Protein AF-0000000074170589 (afdb_homodimer)

Foldseek 3Di:
DPPPVLPDFDQDDWDWDADDQRQKIWIWGDGPDPDIDIDIDGDPDNDHDDPVVVVVVSVVVVVVVLVVVCVVVVHDSVVNDDDPPPVVVVVVVVVVVVVVVVVVVVPDVPDPPPVPVPPPPPPPDDDD/DPPPVLPDFDFDDWDWDADDQRQKIWIWGDGPDPDIDIDIDGDPDNDHDDPVVVVVVSVVVVVVVLVVVCVVVVHDSVVNDDDPPPVVVVVVVVVVVVVVVVVVVPPPPPDPPPPPPPPPPPDDDDDD

Secondary structure (DSSP, 8-state):
----------EEEEEEEEETTTTEEEEEEEESSS-EEEEEEE--SSSPPPHHHHHHHHHHHHHHHHHHHHHHHT--GGGG-----HHHHHHHHHHHHHHHHHHHHHS---------------------/----------EEEEEEEEETTTTEEEEEEEESSS-EEEEEEE--SSSPPPHHHHHHHHHHHHHHHHHHHHHHHT--GGGG-----HHHHHHHHHHHHHHHHHHHHHS---------------------

Sequence (256 aa):
MLSVEVQAMEIVQIRISSVGGFKLYMVEFVTEGEERITVRIENDTDKELRRDEVIRRAAIKLGDAMGMACAECGIEPDSLLTRPSARRAGDRAELERQLDEGLEDTFPASDPVSVTSSAIPASADPKSMLSVEVQAMEIVQIRISSVGGFKLYMVEFVTEGEERITVRIENDTDKELRRDEVIRRAAIKLGDAMGMACAECGIEPDSLLTRPSARRAGDRAELERQLDEGLEDTFPASDPVSVTSSAIPASADPKS

Nearest PDB structures (foldseek):
  2o62-assembly1_A  TM=8.002E-01  e=1.052E+00  Nostoc punctiforme PCC 73102
  6jde-assembly2_A  TM=5.942E-01  e=1.534E+00  Escherichia coli K-12
  7r7j-assembly2_B  TM=5.974E-01  e=1.634E+00  Escherichia coli K-12
  5ft0-assembly1_B  TM=4.872E-01  e=3.478E+00  Phikzvirus phiKZ
  2o62-assembly1_A  TM=8.005E-01  e=1.076E+00  Nostoc punctiforme PCC 73102

Structure (mmCIF, N/CA/C/O backbone):
data_AF-0000000074170589-model_v1
#
loop_
_entity.id
_entity.type
_entity.pdbx_description
1 polymer 'Uncharacterized protein'
#
loop_
_atom_site.group_PDB
_atom_site.id
_atom_site.type_symbol
_atom_site.label_atom_id
_atom_site.label_alt_id
_atom_site.label_comp_id
_atom_site.label_asym_id
_atom_site.label_entity_id
_atom_site.label_seq_id
_atom_site.pdbx_PDB_ins_code
_atom_site.Cartn_x
_atom_site.Cartn_y
_atom_site.Cartn_z
_atom_site.occupancy
_atom_site.B_iso_or_equiv
_atom_site.auth_seq_id
_atom_site.auth_comp_id
_atom_site.auth_asym_id
_atom_site.auth_atom_id
_atom_site.pdbx_PDB_model_num
ATOM 1 N N . MET A 1 1 ? 14.031 9.828 22.188 1 25.03 1 MET A N 1
ATOM 2 C CA . MET A 1 1 ? 13.695 9.25 20.891 1 25.03 1 MET A CA 1
ATOM 3 C C . MET A 1 1 ? 12.398 8.453 20.984 1 25.03 1 MET A C 1
ATOM 5 O O . MET A 1 1 ? 12.297 7.504 21.75 1 25.03 1 MET A O 1
ATOM 9 N N . LEU A 1 2 ? 11.328 9.141 21.078 1 28.25 2 LEU A N 1
ATOM 10 C CA . LEU A 1 2 ? 10.031 8.5 21.266 1 28.25 2 LEU A CA 1
ATOM 11 C C . LEU A 1 2 ? 9.859 7.32 20.312 1 28.25 2 LEU A C 1
ATOM 13 O O . LEU A 1 2 ? 10 7.469 19.109 1 28.25 2 LEU A O 1
ATOM 17 N N . SER A 1 3 ? 10.234 6.262 20.844 1 31.77 3 SER A N 1
ATOM 18 C CA . SER A 1 3 ? 10.023 4.988 20.156 1 31.77 3 SER A CA 1
ATOM 19 C C . SER A 1 3 ? 8.625 4.898 19.578 1 31.77 3 SER A C 1
ATOM 21 O O . SER A 1 3 ? 7.637 4.82 20.312 1 31.77 3 SER A O 1
ATOM 23 N N . VAL A 1 4 ? 8.281 5.844 18.75 1 38.34 4 VAL A N 1
ATOM 24 C CA . VAL A 1 4 ? 6.98 5.602 18.125 1 38.34 4 VAL A CA 1
ATOM 25 C C . VAL A 1 4 ? 6.82 4.109 17.828 1 38.34 4 VAL A C 1
ATOM 27 O O . VAL A 1 4 ? 7.621 3.523 17.109 1 38.34 4 VAL A O 1
ATOM 30 N N . GLU A 1 5 ? 6.496 3.457 18.906 1 42 5 GLU A N 1
ATOM 31 C CA . GLU A 1 5 ? 6.086 2.07 18.703 1 42 5 GLU A CA 1
ATOM 32 C C . GLU A 1 5 ? 5.34 1.907 17.391 1 42 5 GLU A C 1
ATOM 34 O O . GLU A 1 5 ? 4.289 2.521 17.188 1 42 5 GLU A O 1
ATOM 39 N N . VAL A 1 6 ? 6.109 1.887 16.344 1 51.28 6 VAL A N 1
ATOM 40 C CA . VAL A 1 6 ? 5.492 1.564 15.062 1 51.28 6 VAL A CA 1
ATOM 41 C C . VAL A 1 6 ? 4.492 0.424 15.242 1 51.28 6 VAL A C 1
ATOM 43 O O . VAL A 1 6 ? 4.867 -0.677 15.656 1 51.28 6 VAL A O 1
ATOM 46 N N . GLN A 1 7 ? 3.348 0.701 15.805 1 51.28 7 GLN A N 1
ATOM 47 C CA . GLN A 1 7 ? 2.326 -0.338 15.891 1 51.28 7 GLN A CA 1
ATOM 48 C C . GLN A 1 7 ? 2.154 -1.045 14.547 1 51.28 7 GLN A C 1
ATOM 50 O O . GLN A 1 7 ? 1.614 -0.468 13.602 1 51.28 7 GLN A O 1
ATOM 55 N N . ALA A 1 8 ? 3.107 -1.92 14.266 1 60.31 8 ALA A N 1
ATOM 56 C CA . ALA A 1 8 ? 3.033 -2.809 13.109 1 60.31 8 ALA A CA 1
ATOM 57 C C . ALA A 1 8 ? 1.712 -3.572 13.094 1 60.31 8 ALA A C 1
ATOM 59 O O . ALA A 1 8 ? 1.229 -4.016 14.141 1 60.31 8 ALA A O 1
ATOM 60 N N . MET A 1 9 ? 0.757 -3.252 12.148 1 66.5 9 MET A N 1
ATOM 61 C CA . MET A 1 9 ? -0.462 -4.035 11.977 1 66.5 9 MET A CA 1
ATOM 62 C C . MET A 1 9 ? -0.152 -5.391 11.352 1 66.5 9 MET A C 1
ATOM 64 O O . MET A 1 9 ? 0.788 -5.516 10.562 1 66.5 9 MET A O 1
ATOM 68 N N . GLU A 1 10 ? -0.7 -6.406 12.086 1 80.56 10 GLU A N 1
ATOM 69 C CA . GLU A 1 10 ? -0.433 -7.762 11.625 1 80.56 10 GLU A CA 1
ATOM 70 C C . GLU A 1 10 ? -1.33 -8.125 10.445 1 80.56 10 GLU A C 1
ATOM 72 O O . GLU A 1 10 ? -2.547 -8.25 10.594 1 80.56 10 GLU A O 1
ATOM 77 N N . ILE A 1 11 ? -0.753 -8.102 9.273 1 88.44 11 ILE A N 1
ATOM 78 C CA . ILE A 1 11 ? -1.459 -8.594 8.102 1 88.44 11 ILE A CA 1
ATOM 79 C C . ILE A 1 11 ? -1.596 -10.117 8.18 1 88.44 11 ILE A C 1
ATOM 81 O O . ILE A 1 11 ? -0.604 -10.828 8.359 1 88.44 11 ILE A O 1
ATOM 85 N N . VAL A 1 12 ? -2.799 -10.633 8.109 1 90.38 12 VAL A N 1
ATOM 86 C CA . VAL A 1 12 ? -3.025 -12.047 8.367 1 90.38 12 VAL A CA 1
ATOM 87 C C . VAL A 1 12 ? -3.225 -12.797 7.047 1 90.38 12 VAL A C 1
ATOM 89 O O . VAL A 1 12 ? -3.061 -14.016 6.984 1 90.38 12 VAL A O 1
ATOM 92 N N . GLN A 1 13 ? -3.596 -12.07 5.988 1 90.88 13 GLN A N 1
ATOM 93 C CA . GLN A 1 13 ? -3.82 -12.766 4.727 1 90.88 13 GLN A CA 1
ATOM 94 C C . GLN A 1 13 ? -3.674 -11.812 3.541 1 90.88 13 GLN A C 1
ATOM 96 O O . GLN A 1 13 ? -3.912 -10.609 3.67 1 90.88 13 GLN A O 1
ATOM 101 N N . ILE A 1 14 ? -3.213 -12.391 2.379 1 94.62 14 ILE A N 1
ATOM 102 C CA . ILE A 1 14 ? -3.299 -11.734 1.081 1 94.62 14 ILE A CA 1
ATOM 103 C C . ILE A 1 14 ? -4.422 -12.359 0.256 1 94.62 14 ILE A C 1
ATOM 105 O O . ILE A 1 14 ? -4.434 -13.57 0.035 1 94.62 14 ILE A O 1
ATOM 109 N N . ARG A 1 15 ? -5.441 -11.562 -0.101 1 96 15 ARG A N 1
ATOM 110 C CA . ARG A 1 15 ? -6.535 -12.008 -0.956 1 96 15 ARG A CA 1
ATOM 111 C C . ARG A 1 15 ? -6.414 -11.422 -2.357 1 96 15 ARG A C 1
ATOM 113 O O . ARG A 1 15 ? -6.199 -10.219 -2.514 1 96 15 ARG A O 1
ATOM 120 N N . ILE A 1 16 ? -6.457 -12.297 -3.352 1 97.12 16 ILE A N 1
ATOM 121 C CA . ILE A 1 16 ? -6.379 -11.836 -4.734 1 97.12 16 ILE A CA 1
ATOM 122 C C . ILE A 1 16 ? -7.676 -12.172 -5.469 1 97.12 16 ILE A C 1
ATOM 124 O O . ILE A 1 16 ? -8.156 -13.305 -5.395 1 97.12 16 ILE A O 1
ATOM 128 N N . SER A 1 17 ? -8.242 -11.203 -6.098 1 96.06 17 SER A N 1
ATOM 129 C CA . SER A 1 17 ? -9.406 -11.398 -6.949 1 96.06 17 SER A CA 1
ATOM 130 C C . SER A 1 17 ? -9.242 -10.688 -8.289 1 96.06 17 SER A C 1
ATOM 132 O O . SER A 1 17 ? -8.352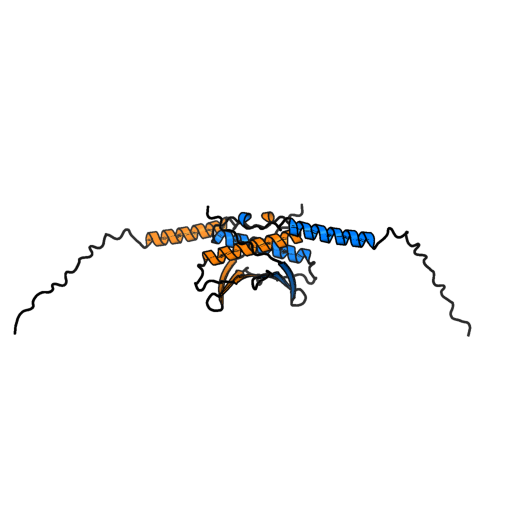 -9.852 -8.445 1 96.06 17 SER A O 1
ATOM 134 N N . SER A 1 18 ? -9.953 -11.102 -9.258 1 93.94 18 SER A N 1
ATOM 135 C CA . SER A 1 18 ? -9.938 -10.453 -10.57 1 93.94 18 SER A CA 1
ATOM 136 C C . SER A 1 18 ? -11.344 -10.117 -11.031 1 93.94 18 SER A C 1
ATOM 138 O O . SER A 1 18 ? -12.312 -10.766 -10.633 1 93.94 18 SER A O 1
ATOM 140 N N . VAL A 1 19 ? -11.391 -9.047 -11.75 1 89.56 19 VAL A N 1
ATOM 141 C CA . VAL A 1 19 ? -12.664 -8.617 -12.32 1 89.56 19 VAL A CA 1
ATOM 142 C C . VAL A 1 19 ? -12.508 -8.375 -13.82 1 89.56 19 VAL A C 1
ATOM 144 O O . VAL A 1 19 ? -11.414 -8.07 -14.289 1 89.56 19 VAL A O 1
ATOM 147 N N . GLY A 1 20 ? -13.656 -8.633 -14.68 1 91.12 20 GLY A N 1
ATOM 148 C CA . GLY A 1 20 ? -13.656 -8.336 -16.109 1 91.12 20 GLY A CA 1
ATOM 149 C C . GLY A 1 20 ? -12.758 -9.258 -16.906 1 91.12 20 GLY A C 1
ATOM 150 O O . GLY A 1 20 ? -12.062 -8.812 -17.828 1 91.12 20 GLY A O 1
ATOM 151 N N . GLY A 1 21 ? -12.742 -10.562 -16.609 1 90.81 21 GLY A N 1
ATOM 152 C CA . GLY A 1 21 ? -11.906 -11.484 -17.359 1 90.81 21 GLY A CA 1
ATOM 153 C C . GLY A 1 21 ? -10.422 -11.234 -17.172 1 90.81 21 GLY A C 1
ATOM 154 O O . GLY A 1 21 ? -9.672 -11.164 -18.141 1 90.81 21 GLY A O 1
ATOM 155 N N . PHE A 1 22 ? -9.953 -10.789 -16.016 1 93.19 22 PHE A N 1
ATOM 156 C CA . PHE A 1 22 ? -8.578 -10.625 -15.578 1 93.19 22 PHE A CA 1
ATOM 157 C C . PHE A 1 22 ? -8.047 -9.25 -15.953 1 93.19 22 PHE A C 1
ATOM 159 O O . PHE A 1 22 ? -6.836 -9.008 -15.906 1 93.19 22 PHE A O 1
ATOM 166 N N . LYS A 1 23 ? -8.852 -8.359 -16.391 1 92.88 23 LYS A N 1
ATOM 167 C CA . LYS A 1 23 ? -8.414 -7.02 -16.781 1 92.88 23 LYS A CA 1
ATOM 168 C C . LYS A 1 23 ? -7.949 -6.23 -15.555 1 92.88 23 LYS A C 1
ATOM 170 O O . LYS A 1 23 ? -7.09 -5.352 -15.664 1 92.88 23 LYS A O 1
ATOM 175 N N . LEU A 1 24 ? -8.562 -6.539 -14.453 1 93.5 24 LEU A N 1
ATOM 176 C CA . LEU A 1 24 ? -8.211 -5.855 -13.211 1 93.5 24 LEU A CA 1
ATOM 177 C C . LEU A 1 24 ? -8.062 -6.852 -12.07 1 93.5 24 LEU A C 1
ATOM 179 O O . LEU A 1 24 ? -8.906 -7.734 -11.891 1 93.5 24 LEU A O 1
ATOM 183 N N . TYR A 1 25 ? -6.926 -6.781 -11.438 1 94.56 25 TYR A N 1
ATOM 184 C CA . TYR A 1 25 ? -6.73 -7.566 -10.227 1 94.56 25 TYR A CA 1
ATOM 185 C C . TYR A 1 25 ? -6.836 -6.688 -8.984 1 94.56 25 TYR A C 1
ATOM 187 O O . TYR A 1 25 ? -6.352 -5.555 -8.977 1 94.56 25 TYR A O 1
ATOM 195 N N . MET A 1 26 ? -7.492 -7.207 -7.934 1 96.19 26 MET A N 1
ATOM 196 C CA . MET A 1 26 ? -7.508 -6.609 -6.602 1 96.19 26 MET A CA 1
ATOM 197 C C . MET A 1 26 ? -6.715 -7.461 -5.613 1 96.19 26 MET A C 1
ATOM 199 O O . MET A 1 26 ? -7.047 -8.625 -5.387 1 96.19 26 MET A O 1
ATOM 203 N N . VAL A 1 27 ? -5.656 -6.91 -5.125 1 97.12 27 VAL A N 1
ATOM 204 C CA . VAL A 1 27 ? -4.855 -7.555 -4.09 1 97.12 27 VAL A CA 1
ATOM 205 C C . VAL A 1 27 ? -5.137 -6.906 -2.738 1 97.12 27 VAL A C 1
ATOM 207 O O . VAL A 1 27 ? -4.863 -5.719 -2.545 1 97.12 27 VAL A O 1
ATOM 210 N N . GLU A 1 28 ? -5.684 -7.625 -1.803 1 96.69 28 GLU A N 1
ATOM 211 C CA . GLU A 1 28 ? -6.055 -7.09 -0.496 1 96.69 28 GLU A CA 1
ATOM 212 C C . GLU A 1 28 ? -5.172 -7.668 0.608 1 96.69 28 GLU A C 1
ATOM 214 O O . GLU A 1 28 ? -4.996 -8.883 0.693 1 96.69 28 GLU A O 1
ATOM 219 N N . PHE A 1 29 ? -4.59 -6.785 1.331 1 95.44 29 PHE A N 1
ATOM 220 C CA . PHE A 1 29 ? -3.893 -7.148 2.559 1 95.44 29 PHE A CA 1
ATOM 221 C C . PHE A 1 29 ? -4.777 -6.91 3.775 1 95.44 29 PHE A C 1
ATOM 223 O O . PHE A 1 29 ? -5.062 -5.766 4.133 1 95.44 29 PHE A O 1
ATOM 230 N N . VAL A 1 30 ? -5.137 -8 4.352 1 94.06 30 VAL A N 1
ATOM 231 C CA . VAL A 1 30 ? -6.195 -7.941 5.355 1 94.06 30 VAL A CA 1
ATOM 232 C C . VAL A 1 30 ? -5.598 -8.141 6.746 1 94.06 30 VAL A C 1
ATOM 234 O O . VAL A 1 30 ? -4.738 -9 6.945 1 94.06 30 VAL A O 1
ATOM 237 N N . THR A 1 31 ? -5.949 -7.219 7.605 1 89.31 31 THR A N 1
ATOM 238 C CA . THR A 1 31 ? -5.621 -7.387 9.016 1 89.31 31 THR A CA 1
ATOM 239 C C . THR A 1 31 ? -6.766 -8.07 9.758 1 89.31 31 THR A C 1
ATOM 241 O O . THR A 1 31 ? -7.793 -8.391 9.164 1 89.31 31 THR A O 1
ATOM 244 N N . GLU A 1 32 ? -6.453 -8.523 11.078 1 82.69 32 GLU A N 1
ATOM 245 C CA . GLU A 1 32 ? -7.5 -9.133 11.891 1 82.69 32 GLU A CA 1
ATOM 246 C C . GLU A 1 32 ? -8.688 -8.188 12.062 1 82.69 32 GLU A C 1
ATOM 248 O O . GLU A 1 32 ? -9.812 -8.633 12.266 1 82.69 32 GLU A O 1
ATOM 253 N N . GLY A 1 33 ? -8.562 -6.922 11.828 1 75.69 33 GLY A N 1
ATOM 254 C CA . GLY A 1 33 ? -9.602 -5.918 11.984 1 75.69 33 GLY A CA 1
ATOM 255 C C . GLY A 1 33 ? -10.188 -5.445 10.664 1 75.69 33 GLY A C 1
ATOM 256 O O . GLY A 1 33 ? -10.258 -6.215 9.703 1 75.69 33 GLY A O 1
ATOM 257 N N . GLU A 1 34 ? -10.867 -4.332 10.664 1 76.81 34 GLU A N 1
ATOM 258 C CA . GLU A 1 34 ? -11.531 -3.74 9.508 1 76.81 34 GLU A CA 1
ATOM 259 C C . GLU A 1 34 ? -10.531 -3.027 8.602 1 76.81 34 GLU A C 1
ATOM 261 O O . GLU A 1 34 ? -10.883 -2.613 7.492 1 76.81 34 GLU A O 1
ATOM 266 N N . GLU A 1 35 ? -9.312 -3.125 9.062 1 86.19 35 GLU A N 1
ATOM 267 C CA . GLU A 1 35 ? -8.305 -2.428 8.266 1 86.19 35 GLU A CA 1
ATOM 268 C C . GLU A 1 35 ? -7.816 -3.297 7.109 1 86.19 35 GLU A C 1
ATOM 270 O O . GLU A 1 35 ? -7.758 -4.523 7.23 1 86.19 35 GLU A O 1
ATOM 275 N N . ARG A 1 36 ? -7.637 -2.68 6 1 92.62 36 ARG A N 1
ATOM 276 C CA . ARG A 1 36 ? -7.121 -3.404 4.84 1 92.62 36 ARG A CA 1
ATOM 277 C C . ARG A 1 36 ? -6.461 -2.455 3.85 1 92.62 36 ARG A C 1
ATOM 279 O O . ARG A 1 36 ? -6.719 -1.249 3.869 1 92.62 36 ARG A O 1
ATOM 286 N N . ILE A 1 37 ? -5.605 -2.961 3.119 1 96.69 37 ILE A N 1
ATOM 287 C CA . ILE A 1 37 ? -4.988 -2.283 1.985 1 96.69 37 ILE A CA 1
ATOM 288 C C . ILE A 1 37 ? -5.422 -2.955 0.684 1 96.69 37 ILE A C 1
ATOM 290 O O . ILE A 1 37 ? -5.352 -4.18 0.557 1 96.69 37 ILE A O 1
ATOM 294 N N . THR A 1 38 ? -5.961 -2.205 -0.236 1 96 38 THR A N 1
ATOM 295 C CA . THR A 1 38 ? -6.363 -2.723 -1.54 1 96 38 THR A CA 1
ATOM 296 C C . THR A 1 38 ? -5.5 -2.123 -2.646 1 96 38 THR A C 1
ATOM 298 O O . THR A 1 38 ? -5.398 -0.9 -2.771 1 96 38 THR A O 1
ATOM 301 N N . VAL A 1 39 ? -4.82 -2.973 -3.408 1 96.56 39 VAL A N 1
ATOM 302 C CA . VAL A 1 39 ? -4.016 -2.576 -4.559 1 96.56 39 VAL A CA 1
ATOM 303 C C . VAL A 1 39 ? -4.711 -3.014 -5.848 1 96.56 39 VAL A C 1
ATOM 305 O O . VAL A 1 39 ? -4.953 -4.203 -6.055 1 96.56 39 VAL A O 1
ATOM 308 N N . ARG A 1 40 ? -5.09 -2.068 -6.633 1 94.88 40 ARG A N 1
ATOM 309 C CA . ARG A 1 40 ? -5.66 -2.373 -7.941 1 94.88 40 ARG A CA 1
ATOM 310 C C . ARG A 1 40 ? -4.582 -2.396 -9.016 1 94.88 40 ARG A C 1
ATOM 312 O O . ARG A 1 40 ? -3.809 -1.446 -9.148 1 94.88 40 ARG A O 1
ATOM 319 N N . ILE A 1 41 ? -4.594 -3.467 -9.742 1 92.31 41 ILE A N 1
ATOM 320 C CA . ILE A 1 41 ? -3.588 -3.682 -10.773 1 92.31 41 ILE A CA 1
ATOM 321 C C . ILE A 1 41 ? -4.27 -3.926 -12.117 1 92.31 41 ILE A C 1
ATOM 323 O O . ILE A 1 41 ? -5.066 -4.859 -12.258 1 92.31 41 ILE A O 1
ATOM 327 N N . GLU A 1 42 ? -3.953 -3.098 -13.047 1 92.62 42 GLU A N 1
ATOM 328 C CA . GLU A 1 42 ? -4.461 -3.318 -14.398 1 92.62 42 GLU A CA 1
ATOM 329 C C . GLU A 1 42 ? -3.658 -4.395 -15.125 1 92.62 42 GLU A C 1
ATOM 331 O O . GLU A 1 42 ? -2.438 -4.48 -14.961 1 92.62 42 GLU A O 1
ATOM 336 N N . ASN A 1 43 ? -4.332 -5.258 -15.773 1 92.25 43 ASN A N 1
ATOM 337 C CA . ASN A 1 43 ? -3.742 -6.293 -16.609 1 92.25 43 ASN A CA 1
ATOM 338 C C . ASN A 1 43 ? -4.07 -6.07 -18.078 1 92.25 43 ASN A C 1
ATOM 340 O O . ASN A 1 43 ? -5.207 -6.289 -18.516 1 92.25 43 ASN A O 1
ATOM 344 N N . ASP A 1 44 ? -3.115 -5.68 -18.797 1 87.88 44 ASP A N 1
ATOM 345 C CA . ASP A 1 44 ? -3.316 -5.363 -20.219 1 87.88 44 ASP A CA 1
ATOM 346 C C . ASP A 1 44 ? -3.094 -6.594 -21.094 1 87.88 44 ASP A C 1
ATOM 348 O O . ASP A 1 44 ? -3.26 -6.527 -22.312 1 87.88 44 ASP A O 1
ATOM 352 N N . THR A 1 45 ? -2.828 -7.629 -20.359 1 86.88 45 THR A N 1
ATOM 353 C CA . THR A 1 45 ? -2.629 -8.859 -21.125 1 86.88 45 THR A CA 1
ATOM 354 C C . THR A 1 45 ? -3.922 -9.664 -21.188 1 86.88 45 THR A C 1
ATOM 356 O O . THR A 1 45 ? -4.812 -9.492 -20.359 1 86.88 45 THR A O 1
ATOM 359 N N . ASP A 1 46 ? -4.219 -10.422 -22.172 1 86.38 46 ASP A N 1
ATOM 360 C CA . ASP A 1 46 ? -5.402 -11.258 -22.312 1 86.38 46 ASP A CA 1
ATOM 361 C C . ASP A 1 46 ? -5.23 -12.586 -21.578 1 86.38 46 ASP A C 1
ATOM 363 O O . ASP A 1 46 ? -6.086 -13.469 -21.672 1 86.38 46 ASP A O 1
ATOM 367 N N . LYS A 1 47 ? -4.184 -12.711 -20.781 1 93.25 47 LYS A N 1
ATOM 368 C CA . LYS A 1 47 ? -3.928 -13.961 -20.078 1 93.25 47 LYS A CA 1
ATOM 369 C C . LYS A 1 47 ? -3.982 -13.758 -18.562 1 93.25 47 LYS A C 1
ATOM 371 O O . LYS A 1 47 ? -3.732 -12.656 -18.078 1 93.25 47 LYS A O 1
ATOM 376 N N . GLU A 1 48 ? -4.395 -14.852 -17.922 1 94.69 48 GLU A N 1
ATOM 377 C CA . GLU A 1 48 ? -4.383 -14.836 -16.469 1 94.69 48 GLU A CA 1
ATOM 378 C C . GLU A 1 48 ? -2.961 -14.711 -15.93 1 94.69 48 GLU A C 1
ATOM 380 O O . GLU A 1 48 ? -2.039 -15.352 -16.438 1 94.69 48 GLU A O 1
ATOM 385 N N . LEU A 1 49 ? -2.828 -13.797 -14.984 1 94.62 49 LEU A N 1
ATOM 386 C CA . LEU A 1 49 ? -1.527 -13.672 -14.336 1 94.62 49 LEU A CA 1
ATOM 387 C C . LEU A 1 49 ? -1.347 -14.734 -13.266 1 94.62 49 LEU A C 1
ATOM 389 O O . LEU A 1 49 ? -2.297 -15.078 -12.555 1 94.62 49 LEU A O 1
ATOM 393 N N . ARG A 1 50 ? -0.141 -15.219 -13.227 1 94.12 50 ARG A N 1
ATOM 394 C CA . ARG A 1 50 ? 0.186 -16.078 -12.094 1 94.12 50 ARG A CA 1
ATOM 395 C C . ARG A 1 50 ? 0.109 -15.312 -10.781 1 94.12 50 ARG A C 1
ATOM 397 O O . ARG A 1 50 ? 0.342 -14.102 -10.75 1 94.12 50 ARG A O 1
ATOM 404 N N . ARG A 1 51 ? -0.215 -16.031 -9.719 1 93.31 51 ARG A N 1
ATOM 405 C CA . ARG A 1 51 ? -0.332 -15.445 -8.391 1 93.31 51 ARG A CA 1
ATOM 406 C C . ARG A 1 51 ? 0.94 -14.695 -8.008 1 93.31 51 ARG A C 1
ATOM 408 O O . ARG A 1 51 ? 0.878 -13.57 -7.508 1 93.31 51 ARG A O 1
ATOM 415 N N . ASP A 1 52 ? 2.062 -15.297 -8.242 1 91.81 52 ASP A N 1
ATOM 416 C CA . ASP A 1 52 ? 3.33 -14.68 -7.859 1 91.81 52 ASP A CA 1
ATOM 417 C C . ASP A 1 52 ? 3.57 -13.383 -8.625 1 91.81 52 ASP A C 1
ATOM 419 O O . ASP A 1 52 ? 4.141 -12.438 -8.086 1 91.81 52 ASP A O 1
ATOM 423 N N . GLU A 1 53 ? 3.152 -13.359 -9.828 1 93 53 GLU A N 1
ATOM 424 C CA . GLU A 1 53 ? 3.301 -12.148 -10.633 1 93 53 GLU A CA 1
ATOM 425 C C . GLU A 1 53 ? 2.393 -11.031 -10.125 1 93 53 GLU A C 1
ATOM 427 O O . GLU A 1 53 ? 2.799 -9.875 -10.078 1 93 53 GLU A O 1
ATOM 432 N N . VAL A 1 54 ? 1.168 -11.406 -9.75 1 95.19 54 VAL A N 1
ATOM 433 C CA . VAL A 1 54 ? 0.229 -10.422 -9.211 1 95.19 54 VAL A CA 1
ATOM 434 C C . VAL A 1 54 ? 0.78 -9.836 -7.918 1 95.19 54 VAL A C 1
ATOM 436 O O . VAL A 1 54 ? 0.757 -8.617 -7.727 1 95.19 54 VAL A O 1
ATOM 439 N N . ILE A 1 55 ? 1.35 -10.672 -7.129 1 95.75 55 ILE A N 1
ATOM 440 C CA . ILE A 1 55 ? 1.889 -10.234 -5.848 1 95.75 55 ILE A CA 1
ATOM 441 C C . ILE A 1 55 ? 3.119 -9.359 -6.074 1 95.75 55 I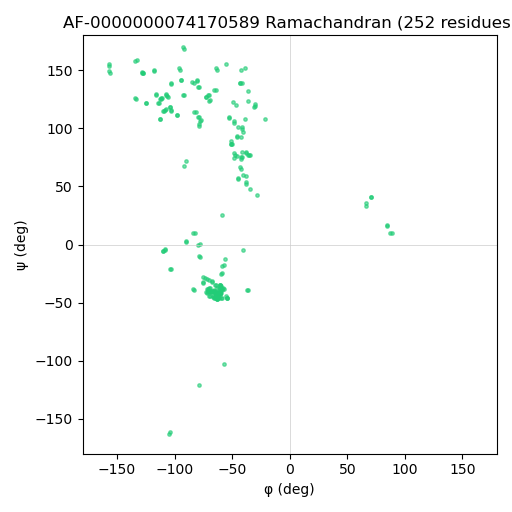LE A C 1
ATOM 443 O O . ILE A 1 55 ? 3.32 -8.367 -5.371 1 95.75 55 ILE A O 1
ATOM 447 N N . ARG A 1 56 ? 3.891 -9.695 -7.031 1 93.81 56 ARG A N 1
ATOM 448 C CA . ARG A 1 56 ? 5.07 -8.906 -7.363 1 93.81 56 ARG A CA 1
ATOM 449 C C . ARG A 1 56 ? 4.68 -7.5 -7.816 1 93.81 56 ARG A C 1
ATOM 451 O O . ARG A 1 56 ? 5.273 -6.512 -7.379 1 93.81 56 ARG A O 1
ATOM 458 N N . ARG A 1 57 ? 3.717 -7.434 -8.625 1 92.5 57 ARG A N 1
ATOM 459 C CA . ARG A 1 57 ? 3.25 -6.129 -9.086 1 92.5 57 ARG A CA 1
ATOM 460 C C . ARG A 1 57 ? 2.686 -5.312 -7.93 1 92.5 57 ARG A C 1
ATOM 462 O O . ARG A 1 57 ? 2.912 -4.102 -7.844 1 92.5 57 ARG A O 1
ATOM 469 N N . ALA A 1 58 ? 1.938 -5.977 -7.078 1 95.38 58 ALA A N 1
ATOM 470 C CA . ALA A 1 58 ? 1.409 -5.309 -5.891 1 95.38 58 ALA A CA 1
ATOM 471 C C . ALA A 1 58 ? 2.539 -4.789 -5.004 1 95.38 58 ALA A C 1
ATOM 473 O O . ALA A 1 58 ? 2.482 -3.66 -4.512 1 95.38 58 ALA A O 1
ATOM 474 N N . ALA A 1 59 ? 3.555 -5.566 -4.84 1 94.06 59 ALA A N 1
ATOM 475 C CA . ALA A 1 59 ? 4.695 -5.184 -4.012 1 94.06 59 ALA A CA 1
ATOM 476 C C . ALA A 1 59 ? 5.367 -3.922 -4.551 1 94.06 59 ALA A C 1
ATOM 478 O O . ALA A 1 59 ? 5.719 -3.023 -3.785 1 94.06 59 ALA A O 1
ATOM 479 N N . ILE A 1 60 ? 5.484 -3.857 -5.793 1 92.62 60 ILE A N 1
ATOM 480 C CA . ILE A 1 60 ? 6.102 -2.701 -6.434 1 92.62 60 ILE A CA 1
ATOM 481 C C . ILE A 1 60 ? 5.266 -1.452 -6.156 1 92.62 60 ILE A C 1
ATOM 483 O O . I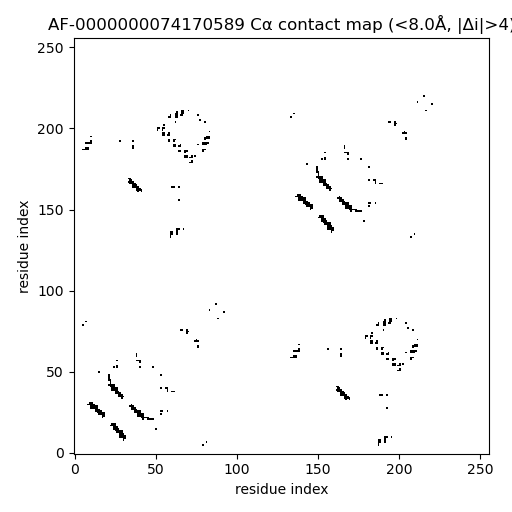LE A 1 60 ? 5.801 -0.42 -5.742 1 92.62 60 ILE A O 1
ATOM 487 N N . LYS A 1 61 ? 4.023 -1.584 -6.328 1 93.5 61 LYS A N 1
ATOM 488 C CA . LYS A 1 61 ? 3.135 -0.449 -6.105 1 93.5 61 LYS A CA 1
ATOM 489 C C . LYS A 1 61 ? 3.119 -0.045 -4.633 1 93.5 61 LYS A C 1
ATOM 491 O O . LYS A 1 61 ? 3.051 1.143 -4.309 1 93.5 61 LYS A O 1
ATOM 496 N N . LEU A 1 62 ? 3.133 -1.005 -3.77 1 94.94 62 LEU A N 1
ATOM 497 C CA . LEU A 1 62 ? 3.205 -0.725 -2.34 1 94.94 62 LEU A CA 1
ATOM 498 C C . LEU A 1 62 ? 4.48 0.039 -2 1 94.94 62 LEU A C 1
ATOM 500 O O . LEU A 1 62 ? 4.453 0.977 -1.2 1 94.94 62 LEU A O 1
ATOM 504 N N . GLY A 1 63 ? 5.543 -0.373 -2.592 1 93.38 63 GLY A N 1
ATOM 505 C CA . GLY A 1 63 ? 6.793 0.335 -2.381 1 93.38 63 GLY A CA 1
ATOM 506 C C . GLY A 1 63 ? 6.742 1.785 -2.822 1 93.38 63 GLY A C 1
ATOM 507 O O . GLY A 1 63 ? 7.246 2.67 -2.127 1 93.38 63 GLY A O 1
ATOM 508 N N . ASP A 1 64 ? 6.133 2.027 -3.951 1 91.94 64 ASP A N 1
ATOM 509 C CA . ASP A 1 64 ? 5.977 3.389 -4.453 1 91.94 64 ASP A CA 1
ATOM 510 C C . ASP A 1 64 ? 5.121 4.227 -3.502 1 91.94 64 ASP A C 1
ATOM 512 O O . ASP A 1 64 ? 5.469 5.367 -3.191 1 91.94 64 ASP A O 1
ATOM 516 N N . ALA A 1 65 ? 4.047 3.652 -3.072 1 93.94 65 ALA A N 1
ATOM 517 C CA . ALA A 1 65 ? 3.148 4.363 -2.166 1 93.94 65 ALA A CA 1
ATOM 518 C C . ALA A 1 65 ? 3.832 4.656 -0.833 1 93.94 65 ALA A C 1
ATOM 520 O O . ALA A 1 65 ? 3.695 5.75 -0.286 1 93.94 65 ALA A O 1
ATOM 521 N N . MET A 1 66 ? 4.465 3.682 -0.36 1 93.81 66 MET A N 1
ATOM 522 C CA . MET A 1 66 ? 5.191 3.867 0.892 1 93.81 66 MET A CA 1
ATOM 523 C C . MET A 1 66 ? 6.234 4.973 0.757 1 93.81 66 MET A C 1
ATOM 525 O O . MET A 1 66 ? 6.371 5.812 1.647 1 93.81 66 MET A O 1
ATOM 529 N N . GLY A 1 67 ? 6.98 4.906 -0.358 1 91.38 67 GLY A N 1
ATOM 530 C CA . GLY A 1 67 ? 7.949 5.965 -0.603 1 91.38 67 GLY A CA 1
ATOM 531 C C . GLY A 1 67 ? 7.34 7.352 -0.58 1 91.38 67 GLY A C 1
ATOM 532 O O . GLY A 1 67 ? 7.891 8.266 0.035 1 91.38 67 GLY A O 1
ATOM 533 N N . MET A 1 68 ? 6.246 7.516 -1.237 1 91.12 68 MET A N 1
ATOM 534 C CA . MET A 1 68 ? 5.562 8.805 -1.292 1 91.12 68 MET A CA 1
ATOM 535 C C . MET A 1 68 ? 5.09 9.227 0.095 1 91.12 68 MET A C 1
ATOM 537 O O . MET A 1 68 ? 5.238 10.391 0.479 1 91.12 68 MET A O 1
ATOM 541 N N . ALA A 1 69 ? 4.473 8.305 0.817 1 93.69 69 ALA A N 1
ATOM 542 C CA . ALA A 1 69 ? 3.973 8.594 2.156 1 93.69 69 ALA A CA 1
ATOM 543 C C . ALA A 1 69 ? 5.105 9.016 3.088 1 93.69 69 ALA A C 1
ATOM 545 O O . ALA A 1 69 ? 4.969 9.969 3.854 1 93.69 69 ALA A O 1
ATOM 546 N N . CYS A 1 70 ? 6.164 8.375 2.973 1 91.81 70 CYS A N 1
ATOM 547 C CA . CYS A 1 70 ? 7.305 8.672 3.832 1 91.81 70 CYS A CA 1
ATOM 548 C C . CYS A 1 70 ? 7.895 10.039 3.512 1 91.81 70 CYS A C 1
ATOM 550 O O . CYS A 1 70 ? 8.289 10.773 4.414 1 91.81 70 CYS A O 1
ATOM 552 N N . ALA A 1 71 ? 7.938 10.312 2.271 1 89.62 71 ALA A N 1
ATOM 553 C CA . ALA A 1 71 ? 8.422 11.633 1.884 1 89.62 71 ALA A CA 1
ATOM 554 C C . ALA A 1 71 ? 7.547 12.734 2.477 1 89.62 71 ALA A C 1
ATOM 556 O O . ALA A 1 71 ? 8.047 13.797 2.855 1 89.62 71 ALA A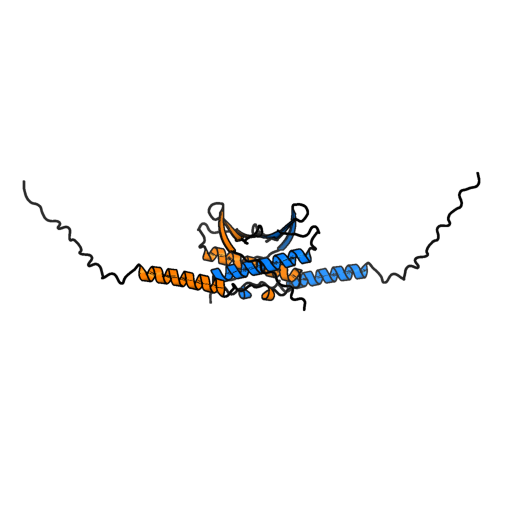 O 1
ATOM 557 N N . GLU A 1 72 ? 6.254 12.445 2.572 1 88.06 72 GLU A N 1
ATOM 558 C CA . GLU A 1 72 ? 5.301 13.438 3.062 1 88.06 72 GLU A CA 1
ATOM 559 C C . GLU A 1 72 ? 5.402 13.602 4.574 1 88.06 72 GLU A C 1
ATOM 561 O O . GLU A 1 72 ? 5.145 14.68 5.105 1 88.06 72 GLU A O 1
ATOM 566 N N . CYS A 1 73 ? 5.719 12.578 5.301 1 89.12 73 CYS A N 1
ATOM 567 C CA . CYS A 1 73 ? 5.652 12.672 6.754 1 89.12 73 CYS A CA 1
ATOM 568 C C . CYS A 1 73 ? 7.051 12.664 7.367 1 89.12 73 CYS A C 1
ATOM 570 O O . CYS A 1 73 ? 7.199 12.797 8.578 1 89.12 73 CYS A O 1
ATOM 572 N N . GLY A 1 74 ? 8.109 12.461 6.551 1 87.56 74 GLY A N 1
ATOM 573 C CA . GLY A 1 74 ? 9.484 12.633 7.008 1 87.56 74 GLY A CA 1
ATOM 574 C C . GLY A 1 74 ? 10.039 11.398 7.695 1 87.56 74 GLY A C 1
ATOM 575 O O . GLY A 1 74 ? 11.023 11.484 8.43 1 87.56 74 GLY A O 1
ATOM 576 N N . ILE A 1 75 ? 9.391 10.258 7.523 1 86.88 75 ILE A N 1
ATOM 577 C CA . ILE A 1 75 ? 9.875 9.016 8.109 1 86.88 75 ILE A CA 1
ATOM 578 C C . ILE A 1 75 ? 10.734 8.273 7.09 1 86.88 75 ILE A C 1
ATOM 580 O O . ILE A 1 75 ? 10.43 8.258 5.898 1 86.88 75 ILE A O 1
ATOM 584 N N . GLU A 1 76 ? 11.742 7.711 7.602 1 88.88 76 GLU A N 1
ATOM 585 C CA . GLU A 1 76 ? 12.578 6.879 6.738 1 88.88 76 GLU A CA 1
ATOM 586 C C . GLU A 1 76 ? 11.883 5.566 6.395 1 88.88 76 GLU A C 1
ATOM 588 O O . GLU A 1 76 ? 11.484 4.816 7.289 1 88.88 76 GLU A O 1
ATOM 593 N N . PRO A 1 77 ? 11.789 5.285 5.168 1 88.25 77 PRO A N 1
ATOM 594 C CA . PRO A 1 77 ? 11.031 4.102 4.758 1 88.25 77 PRO A CA 1
ATOM 595 C C . PRO A 1 77 ? 11.578 2.814 5.375 1 88.25 77 PRO A C 1
ATOM 597 O O . PRO A 1 77 ? 10.805 1.919 5.727 1 88.25 77 PRO A O 1
ATOM 600 N N . ASP A 1 78 ? 12.859 2.635 5.508 1 84.69 78 ASP A N 1
ATOM 601 C CA . ASP A 1 78 ? 13.477 1.409 6.012 1 84.69 78 ASP A CA 1
ATOM 602 C C . ASP A 1 78 ? 13 1.098 7.43 1 84.69 78 ASP A C 1
ATOM 604 O O . ASP A 1 78 ? 12.961 -0.066 7.836 1 84.69 78 ASP A O 1
ATOM 608 N N . SER A 1 79 ? 12.617 2.082 8.094 1 86.06 79 SER A N 1
ATOM 609 C CA . SER A 1 79 ? 12.203 1.895 9.477 1 86.06 79 SER A CA 1
ATOM 610 C C . SER A 1 79 ? 10.805 1.302 9.562 1 86.06 79 SER A C 1
ATOM 612 O O . SER A 1 79 ? 10.383 0.826 10.625 1 86.06 79 SER A O 1
ATOM 614 N N . LEU A 1 80 ? 10.148 1.277 8.398 1 85.06 80 LEU A N 1
ATOM 615 C CA . LEU A 1 80 ? 8.758 0.843 8.406 1 85.06 80 LEU A CA 1
ATOM 616 C C . LEU A 1 80 ? 8.617 -0.537 7.77 1 85.06 80 LEU A C 1
ATOM 618 O O . LEU A 1 80 ? 7.523 -1.105 7.746 1 85.06 80 LEU A O 1
ATOM 622 N N . LEU A 1 81 ? 9.648 -1.017 7.281 1 83.56 81 LEU A N 1
ATOM 623 C CA . LEU A 1 81 ? 9.594 -2.33 6.648 1 83.56 81 LEU A CA 1
ATOM 624 C C . LEU A 1 81 ? 9.562 -3.438 7.695 1 83.56 81 LEU A C 1
ATOM 626 O O . LEU A 1 81 ? 10.391 -3.451 8.609 1 83.56 81 LEU A O 1
ATOM 630 N N . THR A 1 82 ? 8.414 -4.055 7.84 1 71.19 82 THR A N 1
ATOM 631 C CA . THR A 1 82 ? 8.312 -5.184 8.758 1 71.19 82 THR A CA 1
ATOM 632 C C . THR A 1 82 ? 8.789 -6.469 8.094 1 71.19 82 THR A C 1
ATOM 634 O O . THR A 1 82 ? 8.453 -6.734 6.938 1 71.19 82 THR A O 1
ATOM 637 N N . ARG A 1 83 ? 9.828 -6.938 8.609 1 61.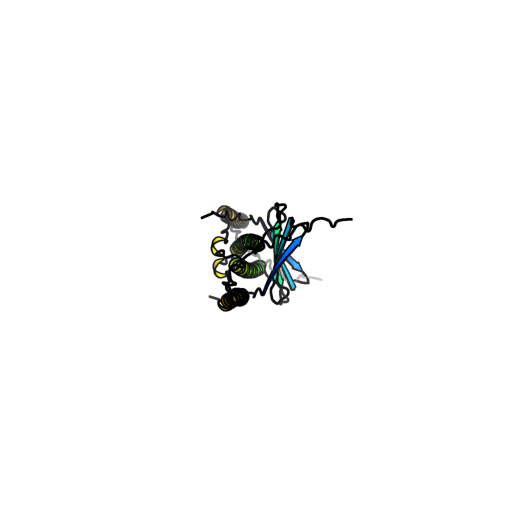22 83 ARG A N 1
ATOM 638 C CA . ARG A 1 83 ? 10.281 -8.242 8.133 1 61.22 83 ARG A CA 1
ATOM 639 C C . ARG A 1 83 ? 9.484 -9.367 8.781 1 61.22 83 ARG A C 1
ATOM 641 O O . ARG A 1 83 ? 9.148 -9.297 9.969 1 61.22 83 ARG A O 1
ATOM 648 N N . PRO A 1 84 ? 8.641 -10.031 7.973 1 56.31 84 PRO A N 1
ATOM 649 C CA . PRO A 1 84 ? 7.875 -11.125 8.578 1 56.31 84 PRO A CA 1
ATOM 650 C C . PRO A 1 84 ? 8.633 -11.812 9.711 1 56.31 84 PRO A C 1
ATOM 652 O O . PRO A 1 84 ? 9.867 -11.859 9.695 1 56.31 84 PRO A O 1
ATOM 655 N N . SER A 1 85 ? 8.023 -11.711 10.836 1 54 85 SER A N 1
ATOM 656 C CA . SER A 1 85 ? 8.625 -12.344 12 1 54 85 SER A CA 1
ATOM 657 C C . SER A 1 85 ? 9.156 -13.734 11.656 1 54 85 SER A C 1
ATOM 659 O O . SER A 1 85 ? 8.719 -14.344 10.68 1 54 85 SER A O 1
ATOM 661 N N . ALA A 1 86 ? 10.359 -14.008 12.234 1 49.81 86 ALA A N 1
ATOM 662 C CA . ALA A 1 86 ? 10.953 -15.344 12.172 1 49.81 86 ALA A CA 1
ATOM 663 C C . ALA A 1 86 ? 9.875 -16.422 12.273 1 49.81 86 ALA A C 1
ATOM 665 O O . ALA A 1 86 ? 9.984 -17.484 11.656 1 49.81 86 ALA A O 1
ATOM 666 N N . ARG A 1 87 ? 8.93 -16.188 13.094 1 48.47 87 ARG A N 1
ATOM 667 C CA . ARG A 1 87 ? 7.957 -17.234 13.352 1 48.47 87 ARG A CA 1
ATOM 668 C C . ARG A 1 87 ? 7.117 -17.516 12.109 1 48.47 87 ARG A C 1
ATOM 670 O O . ARG A 1 87 ? 6.898 -18.672 11.75 1 48.47 87 ARG A O 1
ATOM 677 N N . ARG A 1 88 ? 6.656 -16.469 11.461 1 50.94 88 ARG A N 1
ATOM 678 C CA . ARG A 1 88 ? 5.859 -16.719 10.266 1 50.94 88 ARG A CA 1
ATOM 679 C C . ARG A 1 88 ? 6.723 -17.266 9.133 1 50.94 88 ARG A C 1
ATOM 681 O O . ARG A 1 88 ? 6.289 -18.141 8.383 1 50.94 88 ARG A O 1
ATOM 688 N N . ALA A 1 89 ? 7.887 -16.656 9.102 1 51.78 89 ALA A N 1
ATOM 689 C CA . ALA A 1 89 ? 8.859 -17.266 8.195 1 51.78 89 ALA A CA 1
ATOM 690 C C . ALA A 1 89 ? 9.086 -18.734 8.555 1 51.78 89 ALA A C 1
ATOM 692 O O . ALA A 1 89 ? 9.203 -19.578 7.668 1 51.78 89 ALA A O 1
ATOM 693 N N . GLY A 1 90 ? 9.086 -18.844 9.773 1 50.94 90 GLY A N 1
ATOM 694 C CA . GLY A 1 90 ? 9.258 -20.219 10.242 1 50.94 90 GLY A CA 1
ATOM 695 C C . GLY A 1 90 ? 8.055 -21.109 9.953 1 50.94 90 GLY A C 1
ATOM 696 O O . GLY A 1 90 ? 8.219 -22.25 9.547 1 50.94 90 GLY A O 1
ATOM 697 N N . ASP A 1 91 ? 6.93 -20.609 10.195 1 54.09 91 ASP A N 1
ATOM 698 C CA . ASP A 1 91 ? 5.742 -21.406 9.93 1 54.09 91 ASP A CA 1
ATOM 699 C C . ASP A 1 91 ? 5.594 -21.703 8.445 1 54.09 91 ASP A C 1
ATOM 701 O O . ASP A 1 91 ? 5.234 -22.828 8.062 1 54.09 91 ASP A O 1
ATOM 705 N N . ARG A 1 92 ? 5.824 -20.766 7.672 1 53.53 92 ARG A N 1
ATOM 706 C CA . ARG A 1 92 ? 5.789 -21.016 6.234 1 53.53 92 ARG A CA 1
ATOM 707 C C . ARG A 1 92 ? 6.855 -22.016 5.824 1 53.53 92 ARG A C 1
ATOM 709 O O . ARG A 1 92 ? 6.59 -22.922 5.023 1 53.53 92 ARG A O 1
ATOM 716 N N . ALA A 1 93 ? 8.008 -21.766 6.414 1 54.78 93 ALA A N 1
ATOM 717 C CA . ALA A 1 93 ? 9.07 -22.734 6.121 1 54.78 93 ALA A CA 1
ATOM 718 C C . ALA A 1 93 ? 8.68 -24.125 6.582 1 54.78 93 ALA A C 1
ATOM 720 O O . ALA A 1 93 ? 8.969 -25.109 5.898 1 54.78 93 ALA A O 1
ATOM 721 N N . GLU A 1 94 ? 8.016 -24.094 7.621 1 57.16 94 GLU A N 1
ATOM 722 C CA . GLU A 1 94 ? 7.57 -25.391 8.133 1 57.16 94 GLU A 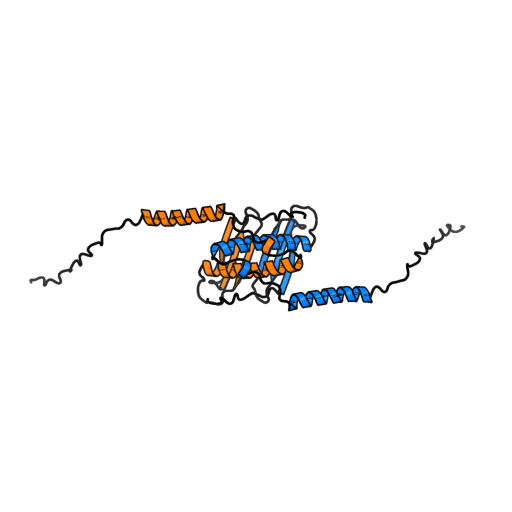CA 1
ATOM 723 C C . GLU A 1 94 ? 6.445 -25.969 7.273 1 57.16 94 GLU A C 1
ATOM 725 O O . GLU A 1 94 ? 6.422 -27.172 6.996 1 57.16 94 GLU A O 1
ATOM 730 N N . LEU A 1 95 ? 5.523 -25.141 6.852 1 55.88 95 LEU A N 1
ATOM 731 C CA . LEU A 1 95 ? 4.453 -25.609 5.977 1 55.88 95 LEU A CA 1
ATOM 732 C C . LEU A 1 95 ? 5.012 -26.047 4.629 1 55.88 95 LEU A C 1
ATOM 734 O O . LEU A 1 95 ? 4.629 -27.109 4.109 1 55.88 95 LEU A O 1
ATOM 738 N N . GLU A 1 96 ? 5.848 -25.234 4.109 1 59.41 96 GLU A N 1
ATOM 739 C CA . GLU A 1 96 ? 6.504 -25.641 2.869 1 59.41 96 GLU A CA 1
ATOM 740 C C . GLU A 1 96 ? 7.305 -26.922 3.057 1 59.41 96 GLU A C 1
ATOM 742 O O . GLU A 1 96 ? 7.328 -27.781 2.174 1 59.41 96 GLU A O 1
ATOM 747 N N . ARG A 1 97 ? 7.902 -27.062 4.148 1 57.97 97 ARG A N 1
ATOM 748 C CA . ARG A 1 97 ? 8.625 -28.297 4.473 1 57.97 97 ARG A CA 1
ATOM 749 C C . ARG A 1 97 ? 7.668 -29.469 4.594 1 57.97 97 ARG A C 1
ATOM 751 O O . ARG A 1 97 ? 7.953 -30.562 4.094 1 57.97 97 ARG A O 1
ATOM 758 N N . GLN A 1 98 ? 6.543 -29.219 5.199 1 57.91 98 GLN A N 1
ATOM 759 C CA . GLN A 1 98 ? 5.551 -30.266 5.379 1 57.91 98 GLN A CA 1
ATOM 760 C C . GLN A 1 98 ? 4.906 -30.641 4.047 1 57.91 98 GLN A C 1
ATOM 762 O O . GLN A 1 98 ? 4.629 -31.828 3.799 1 57.91 98 GLN A O 1
ATOM 767 N N . LEU A 1 99 ? 4.633 -29.719 3.238 1 54.94 99 LEU A N 1
ATOM 768 C CA . LEU A 1 99 ? 4.125 -29.984 1.897 1 54.94 99 LEU A CA 1
ATOM 769 C C . LEU A 1 99 ? 5.145 -30.781 1.085 1 54.94 99 LEU A C 1
ATOM 771 O O . LEU A 1 99 ? 4.785 -31.734 0.382 1 54.94 99 LEU A O 1
ATOM 775 N N . ASP A 1 100 ? 6.293 -30.281 1.219 1 57 100 ASP A N 1
ATOM 776 C CA . ASP A 1 100 ? 7.359 -31 0.528 1 57 100 ASP A CA 1
ATOM 777 C C . ASP A 1 100 ? 7.52 -32.406 1.087 1 57 100 ASP A C 1
ATOM 779 O O . ASP A 1 100 ? 7.73 -33.375 0.332 1 57 100 ASP A O 1
ATOM 783 N N . GLU A 1 101 ? 7.473 -32.531 2.348 1 57.19 101 GLU A N 1
ATOM 784 C CA . GLU A 1 101 ? 7.578 -33.812 2.986 1 57.19 101 GLU A CA 1
ATOM 785 C C . GLU A 1 101 ? 6.348 -34.688 2.699 1 57.19 101 GLU A C 1
ATOM 787 O O . GLU A 1 101 ? 6.449 -35.906 2.564 1 57.19 101 GLU A O 1
ATOM 792 N N . GLY A 1 102 ? 5.172 -34.062 2.734 1 51.91 102 GLY A N 1
ATOM 793 C CA . GLY A 1 102 ? 3.971 -34.812 2.371 1 51.91 102 GLY A CA 1
ATOM 794 C C . GLY A 1 102 ? 3.984 -35.281 0.938 1 51.91 102 GLY A C 1
ATOM 795 O O . GLY A 1 102 ? 3.469 -36.375 0.644 1 51.91 102 GLY A O 1
ATOM 796 N N . LEU A 1 103 ? 4.484 -34.5 0.109 1 54.06 103 LEU A N 1
ATOM 797 C CA . LEU A 1 103 ? 4.637 -34.969 -1.269 1 54.06 103 LEU A CA 1
ATOM 798 C C . LEU A 1 103 ? 5.719 -36.031 -1.373 1 54.06 103 LEU A C 1
ATOM 800 O O . LEU A 1 103 ? 5.633 -36.938 -2.211 1 54.06 103 LEU A O 1
ATOM 804 N N . GLU A 1 104 ? 6.691 -35.844 -0.457 1 53.53 104 GLU A N 1
ATOM 805 C CA . GLU A 1 104 ? 7.703 -36.875 -0.469 1 53.53 104 GLU A CA 1
ATOM 806 C C . GLU A 1 104 ? 7.141 -38.188 0.073 1 53.53 104 GLU A C 1
ATOM 808 O O . GLU A 1 104 ? 7.527 -39.281 -0.376 1 53.53 104 GLU A O 1
ATOM 813 N N . ASP A 1 105 ? 6.367 -38.125 1.092 1 49.72 105 ASP A N 1
ATOM 814 C CA . ASP A 1 105 ? 5.855 -39.344 1.712 1 49.72 105 ASP A CA 1
ATOM 815 C C . ASP A 1 105 ? 4.777 -39.969 0.846 1 49.72 105 ASP A C 1
ATOM 817 O O . ASP A 1 105 ? 4.414 -41.156 1.06 1 49.72 105 ASP A O 1
ATOM 821 N N . THR A 1 106 ? 4.066 -39.25 0.109 1 50.5 106 THR A N 1
ATOM 822 C CA . THR A 1 106 ? 2.998 -39.812 -0.691 1 50.5 106 THR A CA 1
ATOM 823 C C . THR A 1 106 ? 3.547 -40.375 -2.01 1 50.5 106 THR A C 1
ATOM 825 O O . THR A 1 106 ? 2.914 -41.219 -2.65 1 50.5 106 THR A O 1
ATOM 828 N N . PHE A 1 107 ? 4.551 -39.688 -2.686 1 42.72 107 PHE A N 1
ATOM 829 C CA . PHE A 1 107 ? 5.039 -40.312 -3.914 1 42.72 107 PHE A CA 1
ATOM 830 C C . PHE A 1 107 ? 6.242 -41.219 -3.631 1 42.72 107 PHE A C 1
ATOM 832 O O . PHE A 1 107 ? 7.359 -40.719 -3.465 1 42.72 107 PHE A O 1
ATOM 839 N N . PRO A 1 108 ? 6.121 -42.281 -2.967 1 42.09 108 PRO A N 1
ATOM 840 C CA . PRO A 1 108 ? 7.207 -43.281 -2.895 1 42.09 108 PRO A CA 1
ATOM 841 C C . PRO A 1 108 ? 7.98 -43.406 -4.207 1 42.09 108 PRO A C 1
ATOM 843 O O . PRO A 1 108 ? 7.461 -43.031 -5.27 1 42.09 108 PRO A O 1
ATOM 846 N N . ALA A 1 109 ? 9.367 -43.406 -4.281 1 44.25 109 ALA A N 1
ATOM 847 C CA . ALA A 1 109 ? 10.18 -43.812 -5.426 1 44.25 109 ALA A CA 1
ATOM 848 C C . ALA A 1 109 ? 9.477 -44.844 -6.277 1 44.25 109 ALA A C 1
ATOM 850 O O . ALA A 1 109 ? 9.5 -46.031 -5.957 1 44.25 109 ALA A O 1
ATOM 851 N N . SER A 1 110 ? 8.219 -44.75 -6.578 1 34.94 110 SER A N 1
ATOM 852 C CA . SER A 1 110 ? 7.582 -45.781 -7.371 1 34.94 110 SER A CA 1
ATOM 853 C C . SER A 1 110 ? 8.414 -46.156 -8.602 1 34.94 110 SER A C 1
ATOM 855 O O . SER A 1 110 ? 9.164 -45.312 -9.109 1 34.94 110 SER A O 1
ATOM 857 N N . ASP A 1 111 ? 8.828 -47.469 -8.688 1 41.22 111 ASP A N 1
ATOM 858 C CA . ASP A 1 111 ? 9.383 -48.25 -9.781 1 41.22 111 ASP A CA 1
ATOM 859 C C . ASP A 1 111 ? 8.867 -47.781 -11.133 1 41.22 111 ASP A C 1
ATOM 861 O O . ASP A 1 111 ? 7.742 -47.281 -11.234 1 41.22 111 ASP A O 1
ATOM 865 N N . PRO A 1 112 ? 9.883 -47.344 -12.086 1 39.59 112 PRO A N 1
ATOM 866 C CA . PRO A 1 112 ? 9.523 -46.938 -13.453 1 39.59 112 PRO A CA 1
ATOM 867 C C . PRO A 1 112 ? 8.375 -47.781 -14.016 1 39.59 112 PRO A C 1
ATOM 869 O O . PRO A 1 112 ? 8.422 -49.031 -13.961 1 39.59 112 PRO A O 1
ATOM 872 N N . VAL A 1 113 ? 7.176 -47.531 -13.625 1 34.66 113 VAL A N 1
ATOM 873 C CA . VAL A 1 113 ? 6.008 -48.281 -14.109 1 34.66 113 VAL A CA 1
ATOM 874 C C . VAL A 1 113 ? 6.156 -48.531 -15.602 1 34.66 113 VAL A C 1
ATOM 876 O O . VAL A 1 113 ? 6.543 -47.656 -16.359 1 34.66 113 VAL A O 1
ATOM 879 N N . SER A 1 114 ? 6.672 -49.781 -15.859 1 32.56 114 SER A N 1
ATOM 880 C CA . SER A 1 114 ? 6.73 -50.406 -17.172 1 32.56 114 SER A CA 1
ATOM 881 C C . SER A 1 114 ? 5.43 -50.188 -17.953 1 32.56 114 SER A C 1
ATOM 883 O O . SER A 1 114 ? 4.352 -50.531 -17.469 1 32.56 114 SER A O 1
ATOM 885 N N . VAL A 1 115 ? 5.305 -48.906 -18.406 1 35.78 115 VAL A N 1
ATOM 886 C CA . VAL A 1 115 ? 4.211 -48.531 -19.312 1 35.78 115 VAL A CA 1
ATOM 887 C C . VAL A 1 115 ? 3.963 -49.688 -20.297 1 35.78 115 VAL A C 1
ATOM 889 O O . VAL A 1 115 ? 4.812 -49.969 -21.141 1 35.78 115 VAL A O 1
ATOM 892 N N . THR A 1 116 ? 3.754 -50.875 -19.734 1 34.38 116 THR A N 1
ATOM 893 C CA . THR A 1 116 ? 3.381 -51.938 -20.656 1 34.38 116 THR A CA 1
ATOM 894 C C . THR A 1 116 ? 2.227 -51.5 -21.547 1 34.38 116 THR A C 1
ATOM 896 O O . THR A 1 116 ? 1.212 -51 -21.062 1 34.38 116 THR A O 1
ATOM 899 N N . SER A 1 117 ? 2.615 -50.875 -22.719 1 31.12 117 SER A N 1
ATOM 900 C CA . SER A 1 117 ? 1.827 -50.531 -23.906 1 31.12 117 SER A CA 1
ATOM 901 C C . SER A 1 117 ? 0.803 -51.625 -24.219 1 31.12 117 SER A C 1
ATOM 903 O O . SER A 1 117 ? 1.169 -52.75 -24.562 1 31.12 117 SER A O 1
ATOM 905 N N . SER A 1 118 ? 0.063 -51.906 -23.078 1 32.78 118 SER A N 1
ATOM 906 C CA . SER A 1 118 ? -0.845 -53 -23.422 1 32.78 118 SER A CA 1
ATOM 907 C C . SER A 1 118 ? -1.625 -52.688 -24.688 1 32.78 118 SER A C 1
ATOM 909 O O . SER A 1 118 ? -2.336 -51.688 -24.75 1 32.78 118 SER A O 1
ATOM 911 N N . ALA A 1 119 ? -0.944 -53.062 -25.828 1 36.09 119 ALA A N 1
ATOM 912 C CA . ALA A 1 119 ? -1.456 -53.156 -27.188 1 36.09 119 ALA A CA 1
ATOM 913 C C . ALA A 1 119 ? -2.828 -53.812 -27.219 1 36.09 119 ALA A C 1
ATOM 915 O O . ALA A 1 119 ? -2.971 -55 -26.844 1 36.09 119 ALA A O 1
ATOM 916 N N . ILE A 1 120 ? -3.824 -53.031 -26.594 1 38.53 120 ILE A N 1
ATOM 917 C CA . ILE A 1 120 ? -5.172 -53.594 -26.688 1 38.53 120 ILE A CA 1
ATOM 918 C C . ILE A 1 120 ? -5.406 -54.156 -28.078 1 38.53 120 ILE A C 1
ATOM 920 O O . ILE A 1 120 ? -5.215 -53.469 -29.078 1 38.53 120 ILE A O 1
ATOM 924 N N . PRO A 1 121 ? -5.25 -55.469 -28.156 1 36.66 121 PRO A N 1
ATOM 925 C CA . PRO A 1 121 ? -5.445 -56.188 -29.406 1 36.66 121 PRO A CA 1
ATOM 926 C C . PRO A 1 121 ? -6.75 -55.812 -30.125 1 36.66 121 PRO A C 1
ATOM 928 O O . PRO A 1 121 ? -7.734 -55.469 -29.469 1 36.66 121 PRO A O 1
ATOM 931 N N . ALA A 1 122 ? -6.602 -55.031 -31.234 1 37.53 122 ALA A N 1
ATOM 932 C CA . ALA A 1 122 ? -7.656 -54.719 -32.188 1 37.53 122 ALA A CA 1
ATOM 933 C C . ALA A 1 122 ? -8.57 -55.906 -32.438 1 37.53 122 ALA A C 1
ATOM 935 O O . ALA A 1 122 ? -8.148 -56.906 -33.031 1 37.53 122 ALA A O 1
ATOM 936 N N . SER A 1 123 ? -9.195 -56.344 -31.234 1 33.34 123 SER A N 1
ATOM 937 C CA . SER A 1 123 ? -10.062 -57.469 -31.531 1 33.34 123 SER A CA 1
ATOM 938 C C . SER A 1 123 ? -10.891 -57.219 -32.781 1 33.34 123 SER A C 1
ATOM 940 O O . SER A 1 123 ? -11.5 -56.188 -32.938 1 33.34 123 SER A O 1
ATOM 942 N N . ALA A 1 124 ? -10.453 -57.812 -33.844 1 38.44 124 ALA A N 1
ATOM 943 C CA . ALA A 1 124 ? -11.055 -58 -35.156 1 38.44 124 ALA A CA 1
ATOM 944 C C . ALA A 1 124 ? -12.547 -58.281 -35.062 1 38.44 124 ALA A C 1
ATOM 946 O O . ALA A 1 124 ? -12.992 -58.938 -34.125 1 38.44 124 ALA A O 1
ATOM 947 N N . ASP A 1 125 ? -13.32 -57.188 -35.5 1 37.88 125 ASP A N 1
ATOM 948 C CA . ASP A 1 125 ? -14.742 -57.312 -35.781 1 37.88 125 ASP A CA 1
ATOM 949 C C . ASP A 1 125 ? -15.125 -58.781 -36.062 1 37.88 125 ASP A C 1
ATOM 951 O O . ASP A 1 125 ? -14.453 -59.469 -36.812 1 37.88 125 ASP A O 1
ATOM 955 N N . PRO A 1 126 ? -15.82 -59.281 -35.031 1 35.66 126 PRO A N 1
ATOM 956 C CA . PRO A 1 126 ? -16.406 -60.625 -35.125 1 35.66 126 PRO A CA 1
ATOM 957 C C . PRO A 1 126 ? -16.984 -60.938 -36.5 1 35.66 126 PRO A C 1
ATOM 959 O O . PRO A 1 126 ? -17.312 -60 -37.25 1 35.66 126 PRO A O 1
ATOM 962 N N . LYS A 1 127 ? -17.047 -62.25 -36.969 1 30.03 127 LYS A N 1
ATOM 963 C CA . LYS A 1 127 ? -17.531 -63.125 -38.062 1 30.03 127 LYS A CA 1
ATOM 964 C C . LYS A 1 127 ? -19.031 -62.969 -38.25 1 30.03 127 LYS A C 1
ATOM 966 O O . LYS A 1 127 ? -19.562 -63.344 -39.312 1 30.03 127 LYS A O 1
ATOM 971 N N . SER A 1 128 ? -20.203 -62.469 -37.719 1 27.17 128 SER A N 1
ATOM 972 C CA . SER A 1 128 ? -21.109 -62.656 -38.844 1 27.17 128 SER A CA 1
ATOM 973 C C . SER A 1 128 ? -20.828 -61.656 -39.969 1 27.17 128 SER A C 1
ATOM 975 O O . SER A 1 128 ? -20.391 -60.531 -39.688 1 27.17 128 SER A O 1
ATOM 977 N N . MET B 1 1 ? 21.156 -10.742 -14.828 1 25.98 1 MET B N 1
ATOM 978 C CA . MET B 1 1 ? 20.328 -10.188 -13.773 1 25.98 1 MET B CA 1
ATOM 979 C C . MET B 1 1 ? 19.172 -9.375 -14.359 1 25.98 1 MET B C 1
ATOM 981 O O . MET B 1 1 ? 19.406 -8.414 -15.094 1 25.98 1 MET B O 1
ATOM 985 N N . LEU B 1 2 ? 18.25 -10.047 -14.852 1 28.98 2 LEU B N 1
ATOM 986 C CA . LEU B 1 2 ? 17.141 -9.391 -15.547 1 28.98 2 LEU B CA 1
ATOM 987 C C . LEU B 1 2 ? 16.625 -8.195 -14.75 1 28.98 2 LEU B C 1
ATOM 989 O O . LEU B 1 2 ? 16.312 -8.32 -13.562 1 28.98 2 LEU B O 1
ATOM 993 N N . SER B 1 3 ? 17.172 -7.152 -15.109 1 32.09 3 SER B N 1
ATOM 994 C CA . SER B 1 3 ? 16.75 -5.859 -14.578 1 32.09 3 SER B CA 1
ATOM 995 C C . SER B 1 3 ? 15.227 -5.746 -14.57 1 32.09 3 SER B C 1
ATOM 997 O O . SER B 1 3 ? 14.602 -5.668 -15.625 1 32.09 3 SER B O 1
ATOM 999 N N . VAL B 1 4 ? 14.578 -6.672 -13.922 1 38.75 4 VAL B N 1
ATOM 1000 C CA . VAL B 1 4 ? 13.148 -6.41 -13.844 1 38.75 4 VAL B CA 1
ATOM 1001 C C . VAL B 1 4 ? 12.906 -4.914 -13.648 1 38.75 4 VAL B C 1
ATOM 1003 O O . VAL B 1 4 ? 13.375 -4.328 -12.672 1 38.75 4 VAL B O 1
ATOM 1006 N N . GLU B 1 5 ? 13.016 -4.277 -14.789 1 43.03 5 GLU B N 1
ATOM 1007 C CA . GLU B 1 5 ? 12.594 -2.879 -14.773 1 43.03 5 GLU B CA 1
ATOM 1008 C C . GLU B 1 5 ? 11.398 -2.678 -13.844 1 43.03 5 GLU B C 1
ATOM 1010 O O . GLU B 1 5 ? 10.344 -3.268 -14.047 1 43.03 5 GLU B O 1
ATOM 1015 N N . VAL B 1 6 ? 11.719 -2.658 -12.586 1 51.59 6 VAL B N 1
ATOM 1016 C CA . VAL B 1 6 ? 10.672 -2.299 -11.633 1 51.59 6 VAL B CA 1
ATOM 1017 C C . VAL B 1 6 ? 9.867 -1.123 -12.172 1 51.59 6 VAL B C 1
ATOM 1019 O O . VAL B 1 6 ? 10.406 -0.039 -12.398 1 51.59 6 VAL B O 1
ATOM 1022 N N . GLN B 1 7 ? 9.016 -1.379 -13.133 1 52.41 7 GLN B N 1
ATOM 1023 C CA . GLN B 1 7 ? 8.148 -0.3 -13.602 1 52.41 7 GLN B CA 1
ATOM 1024 C C . GLN B 1 7 ? 7.48 0.415 -12.43 1 52.41 7 GLN B C 1
ATOM 1026 O O . GLN B 1 7 ? 6.617 -0.153 -11.758 1 52.41 7 GLN B O 1
ATOM 1031 N N . ALA B 1 8 ? 8.266 1.267 -11.82 1 61.03 8 ALA B N 1
ATOM 1032 C CA . ALA B 1 8 ? 7.77 2.16 -10.781 1 61.03 8 ALA B CA 1
ATOM 1033 C C . ALA B 1 8 ? 6.559 2.947 -11.266 1 61.03 8 ALA B C 1
ATOM 1035 O O . ALA B 1 8 ? 6.5 3.359 -12.422 1 61.03 8 ALA B O 1
ATOM 1036 N N . MET B 1 9 ? 5.324 2.662 -10.742 1 66.31 9 MET B N 1
ATOM 1037 C CA . MET B 1 9 ? 4.152 3.479 -11.031 1 66.31 9 MET B CA 1
ATOM 1038 C C . MET B 1 9 ? 4.25 4.84 -10.352 1 66.31 9 MET B C 1
ATOM 1040 O O . MET B 1 9 ? 4.836 4.957 -9.273 1 66.31 9 MET B O 1
ATOM 1044 N N . GLU B 1 10 ? 4.035 5.848 -11.242 1 80.81 10 GLU B N 1
ATOM 1045 C CA . GLU B 1 10 ? 4.145 7.211 -10.719 1 80.81 10 GLU B CA 1
ATOM 1046 C C . GLU B 1 10 ? 2.883 7.613 -9.961 1 80.81 10 GLU B C 1
ATOM 1048 O O . GLU B 1 10 ? 1.818 7.781 -10.562 1 80.81 10 GLU B O 1
ATOM 1053 N N . ILE B 1 11 ? 2.973 7.57 -8.664 1 88.56 11 ILE B N 1
ATOM 1054 C CA . ILE B 1 11 ? 1.891 8.094 -7.836 1 88.56 11 ILE B CA 1
ATOM 1055 C C . ILE B 1 11 ? 1.837 9.609 -7.957 1 88.56 11 ILE B C 1
ATOM 1057 O O . ILE B 1 11 ? 2.844 10.297 -7.754 1 88.56 11 ILE B O 1
ATOM 1061 N N . VAL B 1 12 ? 0.71 10.164 -8.328 1 90.44 12 VAL B N 1
ATOM 1062 C CA . VAL B 1 12 ? 0.632 11.586 -8.648 1 90.44 12 VAL B CA 1
ATOM 1063 C C . VAL B 1 12 ? -0.03 12.336 -7.5 1 90.44 12 VAL B C 1
ATOM 1065 O O . VAL B 1 12 ? 0.127 13.555 -7.371 1 90.44 12 VAL B O 1
ATOM 1068 N N . GLN B 1 13 ? -0.791 11.617 -6.664 1 91 13 GLN B N 1
ATOM 1069 C CA . GLN B 1 13 ? -1.468 12.32 -5.582 1 91 13 GLN B CA 1
ATOM 1070 C C . GLN B 1 13 ? -1.788 11.383 -4.426 1 91 13 GLN B C 1
ATOM 1072 O O . GLN B 1 13 ? -1.994 10.18 -4.633 1 91 13 GLN B O 1
ATOM 1077 N N . ILE B 1 14 ? -1.769 11.953 -3.17 1 94.69 14 ILE B N 1
ATOM 1078 C CA . ILE B 1 14 ? -2.352 11.312 -2 1 94.69 14 ILE B CA 1
ATOM 1079 C C . ILE B 1 14 ? -3.684 11.969 -1.654 1 94.69 14 ILE B C 1
ATOM 1081 O O . ILE B 1 14 ? -3.744 13.188 -1.443 1 94.69 14 ILE B O 1
ATOM 1085 N N . ARG B 1 15 ? -4.785 11.203 -1.703 1 96.06 15 ARG B N 1
ATOM 1086 C CA . ARG B 1 15 ? -6.109 11.695 -1.322 1 96.06 15 ARG B CA 1
ATOM 1087 C C . ARG B 1 15 ? -6.543 11.109 0.017 1 96.06 15 ARG B C 1
ATOM 1089 O O . ARG B 1 15 ? -6.445 9.898 0.232 1 96.06 15 ARG B O 1
ATOM 1096 N N . ILE B 1 16 ? -6.93 11.992 0.922 1 97.12 16 ILE B N 1
ATOM 1097 C CA . ILE B 1 16 ? -7.395 11.539 2.229 1 97.12 16 ILE B CA 1
ATOM 1098 C C . ILE B 1 16 ? -8.859 11.922 2.42 1 97.12 16 ILE B C 1
ATOM 1100 O O . ILE B 1 16 ? -9.25 13.07 2.17 1 97.12 16 ILE B O 1
ATOM 1104 N N . SER B 1 17 ? -9.648 10.969 2.795 1 96.19 17 SER B N 1
ATOM 1105 C CA . SER B 1 17 ? -11.047 11.211 3.145 1 96.19 17 SER B CA 1
ATOM 1106 C C . SER B 1 17 ? -11.422 10.5 4.438 1 96.19 17 SER B C 1
ATOM 1108 O O . SER B 1 17 ? -10.68 9.641 4.918 1 96.19 17 SER B O 1
ATOM 1110 N N . SER B 1 18 ? -12.422 10.938 5.078 1 94.06 18 SER B N 1
ATOM 1111 C CA . SER B 1 18 ? -12.922 10.297 6.289 1 94.06 18 SER B CA 1
ATOM 1112 C C . SER B 1 18 ? -14.414 10 6.184 1 94.06 18 SER B C 1
ATOM 1114 O O . SER B 1 18 ? -15.133 10.68 5.453 1 94.06 18 SER B O 1
ATOM 1116 N N . VAL B 1 19 ? -14.758 8.93 6.82 1 89.81 19 VAL B N 1
ATOM 1117 C CA . VAL B 1 19 ? -16.156 8.531 6.863 1 89.81 19 VAL B CA 1
ATOM 1118 C C . VAL B 1 19 ? -16.594 8.297 8.305 1 89.81 19 VAL B C 1
ATOM 1120 O O . VAL B 1 19 ? -15.766 7.977 9.164 1 89.81 19 VAL B O 1
ATOM 1123 N N . GLY B 1 20 ? -17.984 8.594 8.672 1 91.25 20 GLY B N 1
ATOM 1124 C CA . GLY B 1 20 ? -18.531 8.312 9.992 1 91.25 20 GLY B CA 1
ATOM 1125 C C . GLY B 1 20 ? -17.984 9.211 11.078 1 91.25 20 GLY B C 1
ATOM 1126 O O . GLY B 1 20 ? -17.703 8.75 12.188 1 91.25 20 GLY B O 1
ATOM 1127 N N . GLY B 1 21 ? -17.812 10.492 10.812 1 91.06 21 GLY B N 1
ATOM 1128 C CA . GLY B 1 21 ? -17.297 11.398 11.828 1 91.06 21 GLY B CA 1
ATOM 1129 C C . GLY B 1 21 ? -15.859 11.094 12.219 1 91.06 21 GLY B C 1
ATOM 1130 O O . GLY B 1 21 ? -15.539 11 13.406 1 91.06 21 GLY B O 1
ATOM 1131 N N . PHE B 1 22 ? -14.992 10.664 11.32 1 93.12 22 PHE B N 1
ATOM 1132 C CA . PHE B 1 22 ? -13.555 10.461 11.438 1 93.12 22 PHE B CA 1
ATOM 1133 C C . PHE B 1 22 ? -13.25 9.07 11.984 1 93.12 22 PHE B C 1
ATOM 1135 O O . PHE B 1 22 ? -12.117 8.797 12.406 1 93.12 22 PHE B O 1
ATOM 1142 N N . LYS B 1 23 ? -14.18 8.203 12.086 1 92.88 23 LYS B N 1
ATOM 1143 C CA . LYS B 1 23 ? -13.953 6.855 12.594 1 92.88 23 LYS B CA 1
ATOM 1144 C C . LYS B 1 23 ? -13.086 6.047 11.641 1 92.88 23 LYS B C 1
ATOM 1146 O O . LYS B 1 23 ? -12.352 5.148 12.062 1 92.88 23 LYS B O 1
ATOM 1151 N N . LEU B 1 24 ? -13.242 6.352 10.375 1 93.44 24 LEU B N 1
ATOM 1152 C CA . LEU B 1 24 ? -12.469 5.652 9.352 1 93.44 24 LEU B CA 1
ATOM 1153 C C . LEU B 1 24 ? -11.875 6.641 8.352 1 93.44 24 LEU B C 1
ATOM 1155 O O . LEU B 1 24 ? -12.57 7.539 7.867 1 93.44 24 LEU B O 1
ATOM 1159 N N . TYR B 1 25 ? -10.578 6.543 8.203 1 94.5 25 TYR B N 1
ATOM 1160 C CA . TYR B 1 25 ? -9.906 7.316 7.16 1 94.5 25 TYR B CA 1
ATOM 1161 C C . TYR B 1 25 ? -9.562 6.434 5.969 1 94.5 25 TYR B C 1
ATOM 1163 O O . TYR B 1 25 ? -9.148 5.289 6.137 1 94.5 25 TYR B O 1
ATOM 1171 N N . MET B 1 26 ? -9.766 6.953 4.75 1 96.19 26 MET B N 1
ATOM 1172 C CA . MET B 1 26 ? -9.297 6.348 3.506 1 96.19 26 MET B CA 1
ATOM 1173 C C . MET B 1 26 ? -8.164 7.168 2.893 1 96.19 26 MET B C 1
ATOM 1175 O O . MET B 1 26 ? -8.359 8.336 2.553 1 96.19 26 MET B O 1
ATOM 1179 N N . VAL B 1 27 ? -7.012 6.586 2.834 1 97.19 27 VAL B N 1
ATOM 1180 C CA . VAL B 1 27 ? -5.859 7.203 2.184 1 97.19 27 VAL B CA 1
ATOM 1181 C C . VAL B 1 27 ? -5.629 6.555 0.82 1 97.19 27 VAL B C 1
ATOM 1183 O O . VAL B 1 27 ? -5.336 5.359 0.736 1 97.19 27 VAL B O 1
ATOM 1186 N N . GLU B 1 28 ? -5.773 7.273 -0.241 1 96.75 28 GLU B N 1
ATOM 1187 C CA . GLU B 1 28 ? -5.641 6.742 -1.594 1 96.75 28 GLU B CA 1
ATOM 1188 C C . GLU B 1 28 ? -4.395 7.289 -2.283 1 96.75 28 GLU B C 1
ATOM 1190 O O . GLU B 1 28 ? -4.164 8.5 -2.289 1 96.75 28 GLU B O 1
ATOM 1195 N N . PHE B 1 29 ? -3.613 6.406 -2.744 1 95.5 29 PHE B N 1
ATOM 1196 C CA . PHE B 1 29 ? -2.496 6.738 -3.619 1 95.5 29 PHE B CA 1
ATOM 1197 C C . PHE B 1 29 ? -2.869 6.516 -5.082 1 95.5 29 PHE B C 1
ATOM 1199 O O . PHE B 1 29 ? -3.031 5.375 -5.52 1 95.5 29 PHE B O 1
ATOM 1206 N N . VAL B 1 30 ? -2.955 7.602 -5.758 1 94 30 VAL B N 1
ATOM 1207 C CA . VAL B 1 30 ? -3.555 7.559 -7.086 1 94 30 VAL B CA 1
ATOM 1208 C C . VAL B 1 30 ? -2.473 7.73 -8.148 1 94 30 VAL B C 1
ATOM 1210 O O . VAL B 1 30 ? -1.578 8.57 -8.008 1 94 30 VAL B O 1
ATOM 1213 N N . THR B 1 31 ? -2.504 6.816 -9.078 1 89.38 31 THR B N 1
ATOM 1214 C CA . THR B 1 31 ? -1.67 6.973 -10.266 1 89.38 31 THR B CA 1
ATOM 1215 C C . THR B 1 31 ? -2.439 7.676 -11.383 1 89.38 31 THR B C 1
ATOM 1217 O O . THR B 1 31 ? -3.605 8.039 -11.203 1 89.38 31 THR B O 1
ATOM 1220 N N . GLU B 1 32 ? -1.646 8.086 -12.5 1 82.75 32 GLU B N 1
ATOM 1221 C CA . GLU B 1 32 ? -2.303 8.727 -13.641 1 82.75 32 GLU B CA 1
ATOM 1222 C C . GLU B 1 32 ? -3.365 7.812 -14.242 1 82.75 32 GLU B C 1
ATOM 1224 O O . GLU B 1 32 ? -4.328 8.289 -14.852 1 82.75 32 GLU B O 1
ATOM 1229 N N . GLY B 1 33 ? -3.348 6.539 -13.992 1 76.38 33 GLY B N 1
ATOM 1230 C CA . GLY B 1 33 ? -4.281 5.566 -14.531 1 76.38 33 GLY B CA 1
ATOM 1231 C C . GLY B 1 33 ? -5.328 5.121 -13.531 1 76.38 33 GLY B C 1
ATOM 1232 O O . GLY B 1 33 ? -5.746 5.906 -12.672 1 76.38 33 GLY B O 1
ATOM 1233 N N . GLU B 1 34 ? -5.973 4.008 -13.766 1 77.75 34 GLU B N 1
ATOM 1234 C CA . GLU B 1 34 ? -7.039 3.447 -12.945 1 77.75 34 GLU B CA 1
ATOM 1235 C C . GLU B 1 34 ? -6.469 2.721 -11.727 1 77.75 34 GLU B C 1
ATOM 1237 O O . GLU B 1 34 ? -7.211 2.33 -10.828 1 77.75 34 GLU B O 1
ATOM 1242 N N . GLU B 1 35 ? -5.16 2.766 -11.711 1 86.56 35 GLU B N 1
ATOM 1243 C CA . GLU B 1 35 ? -4.539 2.057 -10.594 1 86.56 35 GLU B CA 1
ATOM 1244 C C . GLU B 1 35 ? -4.504 2.924 -9.336 1 86.56 35 GLU B C 1
ATOM 1246 O O . GLU B 1 35 ? -4.371 4.145 -9.422 1 86.56 35 GLU B O 1
ATOM 1251 N N . ARG B 1 36 ? -4.773 2.326 -8.234 1 92.81 36 ARG B N 1
ATOM 1252 C CA . ARG B 1 36 ? -4.727 3.045 -6.969 1 92.81 36 ARG B CA 1
ATOM 1253 C C . ARG B 1 36 ? -4.516 2.086 -5.801 1 92.81 36 ARG B C 1
ATOM 1255 O O . ARG B 1 36 ? -4.777 0.888 -5.922 1 92.81 36 ARG B O 1
ATOM 1262 N N . ILE B 1 37 ? -3.977 2.588 -4.816 1 96.69 37 ILE B N 1
ATOM 1263 C CA . ILE B 1 37 ? -3.854 1.906 -3.533 1 96.69 37 ILE B CA 1
ATOM 1264 C C . ILE B 1 37 ? -4.727 2.602 -2.492 1 96.69 37 ILE B C 1
ATOM 1266 O O . ILE B 1 37 ? -4.68 3.826 -2.352 1 96.69 37 ILE B O 1
ATOM 1270 N N . THR B 1 38 ? -5.598 1.859 -1.828 1 95.94 38 THR B N 1
ATOM 1271 C CA . THR B 1 38 ? -6.438 2.398 -0.767 1 95.94 38 THR B CA 1
ATOM 1272 C C . THR B 1 38 ? -6.078 1.779 0.58 1 95.94 38 THR B C 1
ATOM 1274 O O . THR B 1 38 ? -6.07 0.555 0.724 1 95.94 38 THR B O 1
ATOM 1277 N N . VAL B 1 39 ? -5.703 2.621 1.534 1 96.44 39 VAL B N 1
ATOM 1278 C CA . VAL B 1 39 ? -5.41 2.207 2.902 1 96.44 39 VAL B CA 1
ATOM 1279 C C . VAL B 1 39 ? -6.527 2.674 3.834 1 96.44 39 VAL B C 1
ATOM 1281 O O . VAL B 1 39 ? -6.797 3.871 3.938 1 96.44 39 VAL B O 1
ATOM 1284 N N . ARG B 1 40 ? -7.195 1.743 4.426 1 94.94 40 ARG B N 1
ATOM 1285 C CA . ARG B 1 40 ? -8.211 2.074 5.418 1 94.94 40 ARG B CA 1
ATOM 1286 C C . ARG B 1 40 ? -7.617 2.074 6.824 1 94.94 40 ARG B C 1
ATOM 1288 O O . ARG B 1 40 ? -6.973 1.107 7.234 1 94.94 40 ARG B O 1
ATOM 1295 N N . ILE B 1 41 ? -7.867 3.137 7.496 1 92.19 41 ILE B N 1
ATOM 1296 C CA . ILE B 1 41 ? -7.316 3.334 8.836 1 92.19 41 ILE B CA 1
ATOM 1297 C C . ILE B 1 41 ? -8.445 3.605 9.82 1 92.19 41 ILE B C 1
ATOM 1299 O O . ILE B 1 41 ? -9.211 4.562 9.664 1 92.19 41 ILE B O 1
ATOM 1303 N N . GLU B 1 42 ? -8.531 2.775 10.805 1 92.56 42 GLU B N 1
ATOM 1304 C CA . GLU B 1 42 ? -9.508 3.018 11.859 1 92.56 42 GLU B CA 1
ATOM 1305 C C . GLU B 1 42 ? -9.008 4.074 12.844 1 92.56 42 GLU B C 1
ATOM 1307 O O . GLU B 1 42 ? -7.812 4.129 13.148 1 92.56 42 GLU B O 1
ATOM 1312 N N . ASN B 1 43 ? -9.867 4.961 13.188 1 92.31 43 ASN B N 1
ATOM 1313 C CA . ASN B 1 43 ? -9.609 5.984 14.195 1 92.31 43 ASN B CA 1
ATOM 1314 C C . ASN B 1 43 ? -10.477 5.781 15.438 1 92.31 43 ASN B C 1
ATOM 1316 O O . ASN B 1 43 ? -11.68 6.027 15.406 1 92.31 43 ASN B O 1
ATOM 1320 N N . ASP B 1 44 ? -9.859 5.363 16.453 1 88 44 ASP B N 1
ATOM 1321 C CA . ASP B 1 44 ? -10.586 5.051 17.688 1 88 44 ASP B CA 1
ATOM 1322 C C . ASP B 1 44 ? -10.672 6.277 18.594 1 88 44 ASP B C 1
ATOM 1324 O O . ASP B 1 44 ? -11.281 6.223 19.656 1 88 44 ASP B O 1
ATOM 1328 N N . THR B 1 45 ? -10.148 7.309 18.031 1 87 45 THR B N 1
ATOM 1329 C CA . THR B 1 45 ? -10.219 8.531 18.812 1 87 45 THR B CA 1
ATOM 1330 C C . THR B 1 45 ? -11.422 9.375 18.406 1 87 45 THR B C 1
ATOM 1332 O O . THR B 1 45 ? -11.945 9.219 17.297 1 87 45 THR B O 1
ATOM 1335 N N . ASP B 1 46 ? -12.023 10.172 19.203 1 86.56 46 ASP B N 1
ATOM 1336 C CA . ASP B 1 46 ? -13.148 11.039 18.891 1 86.56 46 ASP B CA 1
ATOM 1337 C C . ASP B 1 46 ? -12.68 12.359 18.281 1 86.56 46 ASP B C 1
ATOM 1339 O O . ASP B 1 46 ? -13.484 13.258 18.047 1 86.56 46 ASP B O 1
ATOM 1343 N N . LYS B 1 47 ? -11.414 12.445 17.938 1 93.44 47 LYS B N 1
ATOM 1344 C CA . LYS B 1 47 ? -10.875 13.68 17.375 1 93.44 47 LYS B CA 1
ATOM 1345 C C . LYS B 1 47 ? -10.367 13.469 15.961 1 93.44 47 LYS B C 1
ATOM 1347 O O . LYS B 1 47 ? -9.977 12.352 15.594 1 93.44 47 LYS B O 1
ATOM 1352 N N . GLU B 1 48 ? -10.469 14.555 15.242 1 94.81 48 GLU B N 1
ATOM 1353 C CA . GLU B 1 48 ? -9.914 14.523 13.891 1 94.81 48 GLU B CA 1
ATOM 1354 C C . GLU B 1 48 ? -8.398 14.359 13.922 1 94.81 48 GLU B C 1
ATOM 1356 O O . GLU B 1 48 ? -7.719 14.977 14.75 1 94.81 48 GLU B O 1
ATOM 1361 N N . LEU B 1 49 ? -7.949 13.445 13.094 1 94.81 49 LEU B N 1
ATOM 1362 C CA . LEU B 1 49 ? -6.504 13.281 12.977 1 94.81 49 LEU B CA 1
ATOM 1363 C C . LEU B 1 49 ? -5.902 14.336 12.062 1 94.81 49 LEU B C 1
ATOM 1365 O O . LEU B 1 49 ? -6.508 14.703 11.047 1 94.81 49 LEU B O 1
ATOM 1369 N N . ARG B 1 50 ? -4.758 14.773 12.469 1 94.38 50 ARG B N 1
ATOM 1370 C CA . ARG B 1 50 ? -4.004 15.617 11.547 1 94.38 50 ARG B CA 1
ATOM 1371 C C . ARG B 1 50 ? -3.605 14.844 10.297 1 94.38 50 ARG B C 1
ATOM 1373 O O . ARG B 1 50 ? -3.412 13.633 10.344 1 94.38 50 ARG B O 1
ATOM 1380 N N . ARG B 1 51 ? -3.459 15.586 9.188 1 93.19 51 ARG B N 1
ATOM 1381 C CA . ARG B 1 51 ? -3.082 14.984 7.914 1 93.19 51 ARG B CA 1
ATOM 1382 C C . ARG B 1 51 ? -1.783 14.195 8.047 1 93.19 51 ARG B C 1
ATOM 1384 O O . ARG B 1 51 ? -1.684 13.07 7.551 1 93.19 51 ARG B O 1
ATOM 1391 N N . ASP B 1 52 ? -0.831 14.773 8.719 1 92 52 ASP B N 1
ATOM 1392 C CA . ASP B 1 52 ? 0.47 14.125 8.836 1 92 52 ASP B CA 1
ATOM 1393 C C . ASP B 1 52 ? 0.364 12.82 9.625 1 92 52 ASP B C 1
ATOM 1395 O O . ASP B 1 52 ? 1.069 11.852 9.336 1 92 52 ASP B O 1
ATOM 1399 N N . GLU B 1 53 ? -0.471 12.805 10.57 1 93 53 GLU B N 1
ATOM 1400 C CA . GLU B 1 53 ? -0.673 11.594 11.359 1 93 53 GLU B CA 1
ATOM 1401 C C . GLU B 1 53 ? -1.35 10.5 10.539 1 93 53 GLU B C 1
ATOM 1403 O O . GLU B 1 53 ? -0.982 9.328 10.633 1 93 53 GLU B O 1
ATOM 1408 N N . VAL B 1 54 ? -2.312 10.914 9.727 1 95.31 54 VAL B N 1
ATOM 1409 C CA . VAL B 1 54 ? -3.006 9.961 8.867 1 95.31 54 VAL B CA 1
ATOM 1410 C C . VAL B 1 54 ? -2.021 9.352 7.875 1 95.31 54 VAL B C 1
ATOM 1412 O O . VAL B 1 54 ? -2.006 8.133 7.676 1 95.31 54 VAL B O 1
ATOM 1415 N N . ILE B 1 55 ? -1.176 10.156 7.359 1 95.81 55 ILE B N 1
ATOM 1416 C CA . ILE B 1 55 ? -0.202 9.703 6.375 1 95.81 55 ILE B CA 1
ATOM 1417 C C . ILE B 1 55 ? 0.827 8.797 7.043 1 95.81 55 ILE B C 1
ATOM 1419 O O . ILE B 1 55 ? 1.249 7.793 6.465 1 95.81 55 ILE B O 1
ATOM 1423 N N . ARG B 1 56 ? 1.197 9.117 8.234 1 93.75 56 ARG B N 1
ATOM 1424 C CA . ARG B 1 56 ? 2.141 8.297 8.977 1 93.75 56 ARG B CA 1
ATOM 1425 C C . ARG B 1 56 ? 1.566 6.906 9.242 1 93.75 56 ARG B C 1
ATOM 1427 O O . ARG B 1 56 ? 2.25 5.898 9.047 1 93.75 56 ARG B O 1
ATOM 1434 N N . ARG B 1 57 ? 0.354 6.859 9.625 1 92.5 57 ARG B N 1
ATOM 1435 C CA . ARG B 1 57 ? -0.288 5.57 9.867 1 92.5 57 ARG B CA 1
ATOM 1436 C C . ARG B 1 57 ? -0.392 4.766 8.57 1 92.5 57 ARG B C 1
ATOM 1438 O O . ARG B 1 57 ? -0.184 3.549 8.578 1 92.5 57 ARG B O 1
ATOM 1445 N N . ALA B 1 58 ? -0.742 5.449 7.504 1 95.44 58 ALA B N 1
ATOM 1446 C CA . ALA B 1 58 ? -0.801 4.789 6.203 1 95.44 58 ALA B CA 1
ATOM 1447 C C . ALA B 1 58 ? 0.564 4.234 5.809 1 95.44 58 ALA B C 1
ATOM 1449 O O . ALA B 1 58 ? 0.666 3.104 5.324 1 95.44 58 ALA B O 1
ATOM 1450 N N . ALA B 1 59 ? 1.582 4.984 6.043 1 94.06 59 ALA B N 1
ATOM 1451 C CA . ALA B 1 59 ? 2.939 4.562 5.707 1 94.06 59 ALA B CA 1
ATOM 1452 C C . ALA B 1 59 ? 3.318 3.287 6.453 1 94.06 59 ALA B C 1
ATOM 1454 O O . ALA B 1 59 ? 3.91 2.373 5.871 1 94.06 59 ALA B O 1
ATOM 1455 N N . ILE B 1 60 ? 2.959 3.221 7.652 1 92.62 60 ILE B N 1
ATOM 1456 C CA . ILE B 1 60 ? 3.252 2.049 8.469 1 92.62 60 ILE B CA 1
ATOM 1457 C C . ILE B 1 60 ? 2.549 0.824 7.887 1 92.62 60 ILE B C 1
ATOM 1459 O O . ILE B 1 60 ? 3.17 -0.224 7.695 1 92.62 60 ILE B O 1
ATOM 1463 N N . LYS B 1 61 ? 1.322 0.991 7.582 1 93.56 61 LYS B N 1
ATOM 1464 C CA . LYS B 1 61 ? 0.55 -0.119 7.031 1 93.56 61 LYS B CA 1
ATOM 1465 C C . LYS B 1 61 ? 1.081 -0.531 5.66 1 93.56 61 LYS B C 1
ATOM 1467 O O . LYS B 1 61 ? 1.104 -1.718 5.328 1 93.56 61 LYS B O 1
ATOM 1472 N N . LEU B 1 62 ? 1.448 0.429 4.863 1 94.94 62 LEU B N 1
ATOM 1473 C CA . LEU B 1 62 ? 2.047 0.137 3.564 1 94.94 62 LEU B CA 1
ATOM 1474 C C . LEU B 1 62 ? 3.334 -0.666 3.727 1 94.94 62 LEU B C 1
ATOM 1476 O O . LEU B 1 62 ? 3.582 -1.607 2.971 1 94.94 62 LEU B O 1
ATOM 1480 N N . GLY B 1 63 ? 4.121 -0.272 4.676 1 93.38 63 GLY B N 1
ATOM 1481 C CA . GLY B 1 63 ? 5.34 -1.02 4.953 1 93.38 63 GLY B CA 1
ATOM 1482 C C . GLY B 1 63 ? 5.078 -2.465 5.336 1 93.38 63 GLY B C 1
ATOM 1483 O O . GLY B 1 63 ? 5.781 -3.367 4.883 1 93.38 63 GLY B O 1
ATOM 1484 N N . ASP B 1 64 ? 4.082 -2.686 6.145 1 92 64 ASP B N 1
ATOM 1485 C CA . ASP B 1 64 ? 3.703 -4.039 6.543 1 92 64 ASP B CA 1
ATOM 1486 C C . ASP B 1 64 ? 3.246 -4.859 5.34 1 92 64 ASP B C 1
ATOM 1488 O O . ASP B 1 64 ? 3.654 -6.012 5.176 1 92 64 ASP B O 1
ATOM 1492 N N . ALA B 1 65 ? 2.436 -4.254 4.527 1 93.94 65 ALA B N 1
ATOM 1493 C CA . ALA B 1 65 ? 1.925 -4.945 3.346 1 93.94 65 ALA B CA 1
ATOM 1494 C C . ALA B 1 65 ? 3.053 -5.266 2.369 1 93.94 65 ALA B C 1
ATOM 1496 O O . ALA B 1 65 ? 3.102 -6.359 1.806 1 93.94 65 ALA B O 1
ATOM 1497 N N . MET B 1 66 ? 3.838 -4.309 2.186 1 93.81 66 MET B N 1
ATOM 1498 C CA . MET B 1 66 ? 4.98 -4.523 1.3 1 93.81 66 MET B CA 1
ATOM 1499 C C . MET B 1 66 ? 5.863 -5.652 1.813 1 93.81 66 MET B C 1
ATOM 1501 O O . MET B 1 66 ? 6.305 -6.504 1.037 1 93.81 66 MET B O 1
ATOM 1505 N N . GLY B 1 67 ? 6.141 -5.605 3.127 1 91.31 67 GLY B N 1
ATOM 1506 C CA . GLY B 1 67 ? 6.914 -6.688 3.713 1 91.31 67 GLY B CA 1
ATOM 1507 C C . GLY B 1 67 ? 6.32 -8.055 3.453 1 91.31 67 GLY B C 1
ATOM 1508 O O . GLY B 1 67 ? 7.035 -8.992 3.088 1 91.31 67 GLY B O 1
ATOM 1509 N N . MET B 1 68 ? 5.051 -8.195 3.645 1 91.19 68 MET B N 1
ATOM 1510 C CA . MET B 1 68 ? 4.363 -9.461 3.428 1 91.19 68 MET B CA 1
ATOM 1511 C C . MET B 1 68 ? 4.434 -9.875 1.963 1 91.19 68 MET B C 1
ATOM 1513 O O . MET B 1 68 ? 4.688 -11.047 1.655 1 91.19 68 MET B O 1
ATOM 1517 N N . ALA B 1 69 ? 4.168 -8.938 1.067 1 93.75 69 ALA B N 1
ATOM 1518 C CA . ALA B 1 69 ? 4.199 -9.227 -0.365 1 93.75 69 ALA B CA 1
ATOM 1519 C C . ALA B 1 69 ? 5.586 -9.68 -0.804 1 93.75 69 ALA B C 1
ATOM 1521 O O . ALA B 1 69 ? 5.719 -10.641 -1.569 1 93.75 69 ALA B O 1
ATOM 1522 N N . CYS B 1 70 ? 6.543 -9.062 -0.302 1 91.88 70 CYS B N 1
ATOM 1523 C CA . CYS B 1 70 ? 7.914 -9.398 -0.67 1 91.88 70 CYS B CA 1
ATOM 1524 C C . CYS B 1 70 ? 8.297 -10.781 -0.162 1 91.88 70 CYS B C 1
ATOM 1526 O O . CYS B 1 70 ? 8.977 -11.539 -0.855 1 91.88 70 CYS B O 1
ATOM 1528 N N . ALA B 1 71 ? 7.863 -11.062 1.013 1 89.56 71 ALA B N 1
ATOM 1529 C CA . ALA B 1 71 ? 8.125 -12.398 1.544 1 89.56 71 ALA B CA 1
ATOM 1530 C C . ALA B 1 71 ? 7.5 -13.469 0.66 1 89.56 71 ALA B C 1
ATOM 1532 O O . ALA B 1 71 ? 8.07 -14.547 0.486 1 89.56 71 ALA B O 1
ATOM 1533 N N . GLU B 1 72 ? 6.348 -13.156 0.082 1 88.19 72 GLU B N 1
ATOM 1534 C CA . GLU B 1 72 ? 5.613 -14.117 -0.737 1 88.19 72 GLU B CA 1
ATOM 1535 C C . GLU B 1 72 ? 6.273 -14.297 -2.102 1 88.19 72 GLU B C 1
ATOM 1537 O O . GLU B 1 72 ? 6.207 -15.375 -2.695 1 88.19 72 GLU B O 1
ATOM 1542 N N . CYS B 1 73 ? 6.875 -13.289 -2.648 1 89.06 73 CYS B N 1
ATOM 1543 C CA . CYS B 1 73 ? 7.363 -13.383 -4.02 1 89.06 73 CYS B CA 1
ATOM 1544 C C . CYS B 1 73 ? 8.883 -13.422 -4.059 1 89.06 73 CYS B C 1
ATOM 1546 O O . CYS B 1 73 ? 9.477 -13.57 -5.125 1 89.06 73 CYS B O 1
ATOM 1548 N N . GLY B 1 74 ? 9.555 -13.25 -2.895 1 87.62 74 GLY B N 1
ATOM 1549 C CA . GLY B 1 74 ? 10.984 -13.461 -2.799 1 87.62 74 GLY B CA 1
ATOM 1550 C C . GLY B 1 74 ? 11.805 -12.258 -3.217 1 87.62 74 GLY B C 1
ATOM 1551 O O . GLY B 1 74 ? 12.992 -12.375 -3.527 1 87.62 74 GLY B O 1
ATOM 1552 N N . ILE B 1 75 ? 11.172 -11.086 -3.289 1 86.94 75 ILE B N 1
ATOM 1553 C CA . ILE B 1 75 ? 11.883 -9.859 -3.639 1 86.94 75 ILE B CA 1
ATOM 1554 C C . ILE B 1 75 ? 12.32 -9.141 -2.367 1 86.94 75 ILE B C 1
ATOM 1556 O O . ILE B 1 75 ? 11.586 -9.109 -1.377 1 86.94 75 ILE B O 1
ATOM 1560 N N . GLU B 1 76 ? 13.461 -8.617 -2.457 1 88.75 76 GLU B N 1
ATOM 1561 C CA . GLU B 1 76 ? 13.93 -7.805 -1.337 1 88.75 76 GLU B CA 1
ATOM 1562 C C . GLU B 1 76 ? 13.195 -6.469 -1.279 1 88.75 76 GLU B C 1
ATOM 1564 O O . GLU B 1 76 ? 13.195 -5.711 -2.254 1 88.75 76 GLU B O 1
ATOM 1569 N N . PRO B 1 77 ? 12.656 -6.168 -0.182 1 88.25 77 PRO B N 1
ATOM 1570 C CA . PRO B 1 77 ? 11.844 -4.957 -0.085 1 88.25 77 PRO B CA 1
ATOM 1571 C C . PRO B 1 77 ? 12.625 -3.691 -0.442 1 88.25 77 PRO B C 1
ATOM 1573 O O . PRO B 1 77 ? 12.07 -2.773 -1.051 1 88.25 77 PRO B O 1
ATOM 1576 N N . ASP B 1 78 ? 13.867 -3.547 -0.071 1 84.62 78 ASP B N 1
ATOM 1577 C CA . ASP B 1 78 ? 14.672 -2.348 -0.294 1 84.62 78 ASP B CA 1
ATOM 1578 C C . ASP B 1 78 ? 14.781 -2.025 -1.782 1 84.62 78 ASP B C 1
ATOM 1580 O O . ASP B 1 78 ? 14.945 -0.865 -2.162 1 84.62 78 ASP B O 1
ATOM 1584 N N . SER B 1 79 ? 14.625 -3.008 -2.561 1 85.94 79 SER B N 1
ATOM 1585 C CA . SER B 1 79 ? 14.766 -2.814 -4 1 85.94 79 SER B CA 1
ATOM 1586 C C . SER B 1 79 ? 13.516 -2.176 -4.602 1 85.94 79 SER B C 1
ATOM 1588 O O . SER B 1 79 ? 13.547 -1.692 -5.734 1 85.94 79 SER B O 1
ATOM 1590 N N . LEU B 1 80 ? 12.484 -2.121 -3.754 1 84.81 80 LEU B N 1
ATOM 1591 C CA . LEU B 1 80 ? 11.211 -1.641 -4.277 1 84.81 80 LEU B CA 1
ATOM 1592 C C . LEU B 1 80 ? 10.883 -0.252 -3.736 1 84.81 80 LEU B C 1
ATOM 1594 O O . LEU B 1 80 ? 9.883 0.35 -4.117 1 84.81 80 LEU B O 1
ATOM 1598 N N . LEU B 1 81 ? 11.688 0.194 -2.9 1 83.25 81 LEU B N 1
ATOM 1599 C CA . LEU B 1 81 ? 11.438 1.513 -2.328 1 83.25 81 LEU B CA 1
ATOM 1600 C C . LEU B 1 81 ? 11.844 2.613 -3.303 1 83.25 81 LEU B C 1
ATOM 1602 O O . LEU B 1 81 ? 12.961 2.598 -3.83 1 83.25 81 LEU B O 1
ATOM 1606 N N . THR B 1 82 ? 10.836 3.25 -3.889 1 70.38 82 THR B N 1
ATOM 1607 C CA . THR B 1 82 ? 11.125 4.371 -4.777 1 70.38 82 THR B CA 1
ATOM 1608 C C . THR B 1 82 ? 11.359 5.648 -3.977 1 70.38 82 THR B C 1
ATOM 1610 O O . THR B 1 82 ? 10.625 5.938 -3.029 1 70.38 82 THR B O 1
ATOM 1613 N N . ARG B 1 83 ? 12.539 6.078 -4.066 1 60.78 83 ARG B N 1
ATOM 1614 C CA . ARG B 1 83 ? 12.828 7.375 -3.461 1 60.78 83 ARG B CA 1
ATOM 1615 C C . ARG B 1 83 ? 12.344 8.516 -4.355 1 60.78 83 ARG B C 1
ATOM 1617 O O . ARG B 1 83 ? 12.438 8.43 -5.578 1 60.78 83 ARG B O 1
ATOM 1624 N N . PRO B 1 84 ? 11.266 9.211 -3.898 1 55.97 84 PRO B N 1
ATOM 1625 C CA . PRO B 1 84 ? 10.805 10.32 -4.738 1 55.97 84 PRO B CA 1
ATOM 1626 C C . PRO B 1 84 ? 11.938 10.969 -5.531 1 55.97 84 PRO B C 1
ATOM 1628 O O . PRO B 1 84 ? 13.086 10.984 -5.078 1 55.97 84 PRO B O 1
ATOM 1631 N N . SER B 1 85 ? 11.75 10.875 -6.797 1 54.25 85 SER B N 1
ATOM 1632 C CA . SER B 1 85 ? 12.75 11.477 -7.68 1 54.25 85 SER B CA 1
ATOM 1633 C C . SER B 1 85 ? 13.18 12.844 -7.172 1 54.25 85 SER B C 1
ATOM 1635 O O . SER B 1 85 ? 12.453 13.484 -6.41 1 54.25 85 SER B O 1
ATOM 1637 N N . ALA B 1 86 ? 14.508 13.039 -7.289 1 50.28 86 ALA B N 1
ATOM 1638 C CA . ALA B 1 86 ? 15.094 14.359 -7.031 1 50.28 86 ALA B CA 1
ATOM 1639 C C . ALA B 1 86 ? 14.172 15.469 -7.527 1 50.28 86 ALA B C 1
ATOM 1641 O O . ALA B 1 86 ? 14.094 16.531 -6.906 1 50.28 86 ALA B O 1
ATOM 1642 N N . ARG B 1 87 ? 13.594 15.227 -8.625 1 49.03 87 ARG B N 1
ATOM 1643 C CA . ARG B 1 87 ? 12.812 16.312 -9.219 1 49.03 87 ARG B CA 1
ATOM 1644 C C . ARG B 1 87 ? 11.594 16.641 -8.367 1 49.03 87 ARG B C 1
ATOM 1646 O O . ARG B 1 87 ? 11.305 17.812 -8.117 1 49.03 87 ARG B O 1
ATOM 1653 N N . ARG B 1 88 ? 10.906 15.617 -7.918 1 50.72 88 ARG B N 1
ATOM 1654 C CA . ARG B 1 88 ? 9.734 15.93 -7.102 1 50.72 88 ARG B CA 1
ATOM 1655 C C . ARG B 1 88 ? 10.148 16.469 -5.742 1 50.72 88 ARG B C 1
ATOM 1657 O O . ARG B 1 88 ? 9.508 17.391 -5.211 1 50.72 88 ARG B O 1
ATOM 1664 N N . ALA B 1 89 ? 11.211 15.836 -5.27 1 51.84 89 ALA B N 1
ATOM 1665 C CA . ALA B 1 89 ? 11.797 16.422 -4.074 1 51.84 89 ALA B CA 1
ATOM 1666 C C . ALA B 1 89 ? 12.203 17.875 -4.324 1 51.84 89 ALA B C 1
ATOM 1668 O O . ALA B 1 89 ? 12.023 18.734 -3.459 1 51.84 89 ALA B O 1
ATOM 1669 N N . GLY B 1 90 ? 12.648 17.984 -5.461 1 51.09 90 GLY B N 1
ATOM 1670 C CA . GLY B 1 90 ? 13.023 19.328 -5.844 1 51.09 90 GLY B CA 1
ATOM 1671 C C . GLY B 1 90 ? 11.836 20.25 -6.023 1 51.09 90 GLY B C 1
ATOM 1672 O O . GLY B 1 90 ? 11.867 21.406 -5.594 1 51.09 90 GLY B O 1
ATOM 1673 N N . ASP B 1 91 ? 10.867 19.766 -6.664 1 54.16 91 ASP B N 1
ATOM 1674 C CA . ASP B 1 91 ? 9.695 20.609 -6.863 1 54.16 91 ASP B CA 1
ATOM 1675 C C . ASP B 1 91 ? 9.023 20.953 -5.535 1 54.16 91 ASP B C 1
ATOM 1677 O O . ASP B 1 91 ? 8.594 22.094 -5.32 1 54.16 91 ASP B O 1
ATOM 1681 N N . ARG B 1 92 ? 8.938 20.031 -4.703 1 53.72 92 ARG B N 1
ATOM 1682 C CA . ARG B 1 92 ? 8.383 20.312 -3.383 1 53.72 92 ARG B CA 1
ATOM 1683 C C . ARG B 1 92 ? 9.266 21.297 -2.619 1 53.72 92 ARG B C 1
ATOM 1685 O O . ARG B 1 92 ? 8.758 22.219 -1.98 1 53.72 92 ARG B O 1
ATOM 1692 N N . ALA B 1 93 ? 10.539 20.984 -2.738 1 55.09 93 ALA B N 1
ATOM 1693 C CA . ALA B 1 93 ? 11.453 21.922 -2.088 1 55.09 93 ALA B CA 1
ATOM 1694 C C . ALA B 1 93 ? 11.305 23.328 -2.674 1 55.09 93 ALA B C 1
ATOM 1696 O O . ALA B 1 93 ? 11.359 24.328 -1.943 1 55.09 93 ALA B O 1
ATOM 1697 N N . GLU B 1 94 ? 11.078 23.297 -3.895 1 57.53 94 GLU B N 1
ATOM 1698 C CA . GLU B 1 94 ? 10.891 24.578 -4.547 1 57.53 94 GLU B CA 1
ATOM 1699 C C . GLU B 1 94 ? 9.555 25.203 -4.164 1 57.53 94 GLU B C 1
ATOM 1701 O O . GLU B 1 94 ? 9.469 26.422 -3.928 1 57.53 94 GLU B O 1
ATOM 1706 N N . LEU B 1 95 ? 8.516 24.422 -4.102 1 56.12 95 LEU B N 1
ATOM 1707 C CA . LEU B 1 95 ? 7.215 24.938 -3.686 1 56.12 95 LEU B CA 1
ATOM 1708 C C . LEU B 1 95 ? 7.258 25.391 -2.23 1 56.12 95 LEU B C 1
ATOM 1710 O O . LEU B 1 95 ? 6.754 26.469 -1.9 1 56.12 95 LEU B O 1
ATOM 1714 N N . GLU B 1 96 ? 7.828 24.578 -1.43 1 59.5 96 GLU B N 1
ATOM 1715 C CA . GLU B 1 96 ? 8 24.984 -0.038 1 59.5 96 GLU B CA 1
ATOM 1716 C C . GLU B 1 96 ? 8.859 26.25 0.069 1 59.5 96 GLU B C 1
ATOM 1718 O O . GLU B 1 96 ? 8.594 27.125 0.896 1 59.5 96 GLU B O 1
ATOM 1723 N N . ARG B 1 97 ? 9.82 26.344 -0.739 1 58.25 97 ARG B N 1
ATOM 1724 C CA . ARG B 1 97 ? 10.656 27.547 -0.784 1 58.25 97 ARG B CA 1
ATOM 1725 C C . ARG B 1 97 ? 9.852 28.75 -1.255 1 58.25 97 ARG B C 1
ATOM 1727 O O . ARG B 1 97 ? 9.969 29.844 -0.691 1 58.25 97 ARG B O 1
ATOM 1734 N N . GLN B 1 98 ? 9.008 28.5 -2.227 1 58.25 98 GLN B N 1
ATOM 1735 C CA . GLN B 1 98 ? 8.18 29.578 -2.764 1 58.25 98 GLN B CA 1
ATOM 1736 C C . GLN B 1 98 ? 7.113 30 -1.764 1 58.25 98 GLN B C 1
ATOM 1738 O O . GLN B 1 98 ? 6.797 31.188 -1.65 1 58.25 98 GLN B O 1
ATOM 1743 N N . LEU B 1 99 ? 6.539 29.109 -1.089 1 55.28 99 LEU B N 1
ATOM 1744 C CA . LEU B 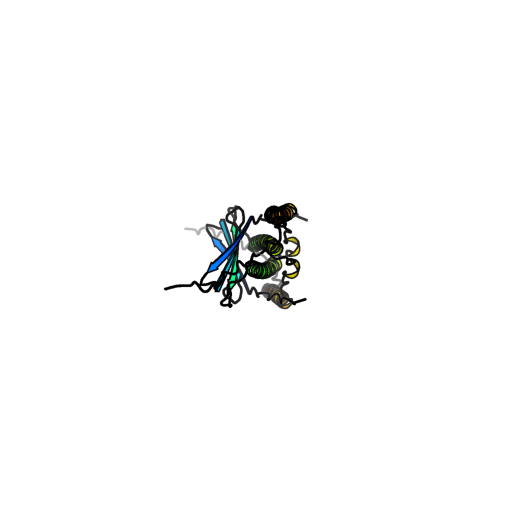1 99 ? 5.594 29.422 -0.026 1 55.28 99 LEU B CA 1
ATOM 1745 C C . LEU B 1 99 ? 6.277 30.203 1.096 1 55.28 99 LEU B C 1
ATOM 1747 O O . LEU B 1 99 ? 5.723 31.172 1.613 1 55.28 99 LEU B O 1
ATOM 1751 N N . ASP B 1 100 ? 7.371 29.688 1.376 1 57.09 100 ASP B N 1
ATOM 1752 C CA . ASP B 1 100 ? 8.141 30.375 2.398 1 57.09 100 ASP B CA 1
ATOM 1753 C C . ASP B 1 100 ? 8.539 31.781 1.923 1 57.09 100 ASP B C 1
ATOM 1755 O O . ASP B 1 100 ? 8.508 32.75 2.697 1 57.09 100 ASP B O 1
ATOM 1759 N N . GLU B 1 101 ? 8.961 31.844 0.74 1 57.12 101 GLU B N 1
ATOM 1760 C CA . GLU B 1 101 ? 9.336 33.125 0.171 1 57.12 101 GLU B CA 1
ATOM 1761 C C . GLU B 1 101 ? 8.109 34.031 -0.019 1 57.12 101 GLU B C 1
ATOM 1763 O O . GLU B 1 101 ? 8.203 35.25 0.126 1 57.12 101 GLU B O 1
ATOM 1768 N N . GLY B 1 102 ? 7.016 33.469 -0.468 1 51.91 102 GLY B N 1
ATOM 1769 C CA . GLY B 1 102 ? 5.785 34.25 -0.568 1 51.91 102 GLY B CA 1
ATOM 1770 C C . GLY B 1 102 ? 5.305 34.781 0.77 1 51.91 102 GLY B C 1
ATOM 1771 O O . GLY B 1 102 ? 4.75 35.875 0.845 1 51.91 102 GLY B O 1
ATOM 1772 N N . LEU B 1 103 ? 5.465 34.031 1.722 1 54.03 103 LEU B N 1
ATOM 1773 C CA . LEU B 1 103 ? 5.125 34.531 3.053 1 54.03 103 LEU B CA 1
ATOM 1774 C C . LEU B 1 103 ? 6.133 35.562 3.521 1 54.03 103 LEU B C 1
ATOM 1776 O O . LEU B 1 103 ? 5.777 36.469 4.262 1 54.03 103 LEU B O 1
ATOM 1780 N N . GLU B 1 104 ? 7.32 35.344 3.016 1 53.72 104 GLU B N 1
ATOM 1781 C CA . GLU B 1 104 ? 8.289 36.375 3.373 1 53.72 104 GLU B CA 1
ATOM 1782 C C . GLU B 1 104 ? 8.008 37.688 2.637 1 53.72 104 GLU B C 1
ATOM 1784 O O . GLU B 1 104 ? 8.258 38.75 3.17 1 53.72 104 GLU B O 1
ATOM 1789 N N . ASP B 1 105 ? 7.617 37.594 1.433 1 49.31 105 ASP B N 1
ATOM 1790 C CA . ASP B 1 105 ? 7.406 38.812 0.651 1 49.31 105 ASP B CA 1
ATOM 1791 C C . ASP B 1 105 ? 6.117 39.5 1.065 1 49.31 105 ASP B C 1
ATOM 1793 O O . ASP B 1 105 ? 5.895 40.656 0.711 1 49.31 105 ASP B O 1
ATOM 1797 N N . THR B 1 106 ? 5.16 38.812 1.539 1 50.66 106 THR B N 1
ATOM 1798 C CA . THR B 1 106 ? 3.904 39.469 1.898 1 50.66 106 THR B CA 1
ATOM 1799 C C . THR B 1 106 ? 3.988 40.062 3.299 1 50.66 106 THR B C 1
ATOM 1801 O O . THR B 1 106 ? 3.191 40.938 3.654 1 50.66 106 THR B O 1
ATOM 1804 N N . PHE B 1 107 ? 4.629 39.438 4.301 1 42.19 107 PHE B N 1
ATOM 1805 C CA . PHE B 1 107 ? 4.656 40.125 5.594 1 42.19 107 PHE B CA 1
ATOM 1806 C C . PHE B 1 107 ? 5.883 41.031 5.707 1 42.19 107 PHE B C 1
ATOM 1808 O O . PHE B 1 107 ? 6.988 40.531 5.977 1 42.19 107 PHE B O 1
ATOM 1815 N N . PRO B 1 108 ? 5.957 42.125 5.02 1 42.31 108 PRO B N 1
ATOM 1816 C CA . PRO B 1 108 ? 6.996 43.125 5.273 1 42.31 108 PRO B CA 1
ATOM 1817 C C . PRO B 1 108 ? 7.238 43.344 6.762 1 42.31 108 PRO B C 1
ATOM 1819 O O . PRO B 1 108 ? 6.371 43.062 7.586 1 42.31 108 PRO B O 1
ATOM 1822 N N . ALA B 1 109 ? 8.438 43.5 7.352 1 44.38 109 ALA B N 1
ATOM 1823 C CA . ALA B 1 109 ? 8.797 44 8.68 1 44.38 109 ALA B CA 1
ATOM 1824 C C . ALA B 1 109 ? 7.848 45.094 9.125 1 44.38 109 ALA B C 1
ATOM 1826 O O . ALA B 1 109 ? 7.98 46.25 8.695 1 44.38 109 ALA B O 1
ATOM 1827 N N . SER B 1 110 ? 6.508 45 9.047 1 35.31 110 SER B N 1
ATOM 1828 C CA . SER B 1 110 ? 5.641 46.094 9.461 1 35.31 110 SER B CA 1
ATOM 1829 C C . SER B 1 110 ? 6.027 46.625 10.844 1 35.31 110 SER B C 1
ATOM 1831 O O . SER B 1 110 ? 6.551 45.875 11.672 1 35.31 110 SER B O 1
ATOM 1833 N N . ASP B 1 111 ? 6.332 47.938 10.93 1 40.81 111 ASP B N 1
ATOM 1834 C CA . ASP B 1 111 ? 6.527 48.875 12.031 1 40.81 111 ASP B CA 1
ATOM 1835 C C . ASP B 1 111 ? 5.566 48.562 13.18 1 40.81 111 ASP B C 1
ATOM 1837 O O . ASP B 1 111 ? 4.441 48.125 12.953 1 40.81 111 ASP B O 1
ATOM 1841 N N . PRO B 1 112 ? 6.102 48.312 14.453 1 40.03 112 PRO B N 1
ATOM 1842 C CA . PRO B 1 112 ? 5.309 48.094 15.664 1 40.03 112 PRO B CA 1
ATOM 1843 C C . PRO B 1 112 ? 4.113 49.062 15.766 1 40.03 112 PRO B C 1
ATOM 1845 O O . PRO B 1 112 ? 4.262 50.25 15.594 1 40.03 112 PRO B O 1
ATOM 1848 N N . VAL B 1 113 ? 3.023 48.844 15.086 1 34.59 113 VAL B N 1
ATOM 1849 C CA . VAL B 1 113 ? 1.822 49.656 15.141 1 34.59 113 VAL B CA 1
ATOM 1850 C C . VAL B 1 113 ? 1.532 50.062 16.594 1 34.59 113 VAL B C 1
ATOM 1852 O O . VAL B 1 113 ? 1.624 49.25 17.5 1 34.59 113 VAL B O 1
ATOM 1855 N N . SER B 1 114 ? 1.913 51.344 16.922 1 32.31 114 SER B N 1
ATOM 1856 C CA . SER B 1 114 ? 1.622 52.094 18.141 1 32.31 114 SER B CA 1
ATOM 1857 C C . SER B 1 114 ? 0.15 51.969 18.516 1 32.31 114 SER B C 1
ATOM 1859 O O . SER B 1 114 ? -0.729 52.312 17.719 1 32.31 114 SER B O 1
ATOM 1861 N N . VAL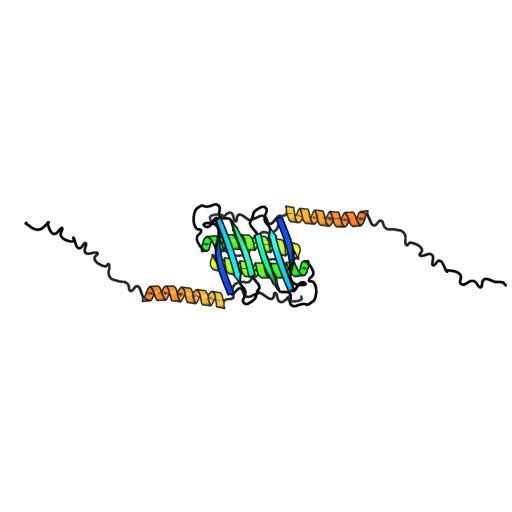 B 1 115 ? -0.202 50.812 19.062 1 36 115 VAL B N 1
ATOM 1862 C CA . VAL B 1 115 ? -1.524 50.594 19.641 1 36 115 VAL B CA 1
ATOM 1863 C C . VAL B 1 115 ? -1.937 51.812 20.438 1 36 115 VAL B C 1
ATOM 1865 O O . VAL B 1 115 ? -1.283 52.188 21.422 1 36 115 VAL B O 1
ATOM 1868 N N . THR B 1 116 ? -2.117 52.938 19.734 1 34.88 116 THR B N 1
ATOM 1869 C CA . THR B 1 116 ? -2.662 54.125 20.406 1 34.88 116 THR B CA 1
ATOM 1870 C C . THR B 1 116 ? -3.949 53.75 21.156 1 34.88 116 THR B C 1
ATOM 1872 O O . THR B 1 116 ? -4.875 53.188 20.562 1 34.88 116 THR B O 1
ATOM 1875 N N . SER B 1 117 ? -3.748 53.281 22.422 1 31.78 117 SER B N 1
ATOM 1876 C CA . SER B 1 117 ? -4.738 53.094 23.469 1 31.78 117 SER B CA 1
ATOM 1877 C C . SER B 1 117 ? -5.742 54.219 23.516 1 31.78 117 SER B C 1
ATOM 1879 O O . SER B 1 117 ? -5.375 55.375 23.797 1 31.78 117 SER B O 1
ATOM 1881 N N . SER B 1 118 ? -6.445 54.344 22.328 1 32.75 118 SER B N 1
ATOM 1882 C CA . SER B 1 118 ? -7.395 55.438 22.438 1 32.75 118 SER B CA 1
ATOM 1883 C C . SER B 1 118 ? -8.25 55.344 23.703 1 32.75 118 SER B C 1
ATOM 1885 O O . SER B 1 118 ? -8.945 54.344 23.891 1 32.75 118 SER B O 1
ATOM 1887 N N . ALA B 1 119 ? -7.688 55.906 24.812 1 34.69 119 ALA B N 1
ATOM 1888 C CA . ALA B 1 119 ? -8.312 56.156 26.109 1 34.69 119 ALA B CA 1
ATOM 1889 C C . ALA B 1 119 ? -9.672 56.844 25.938 1 34.69 119 ALA B C 1
ATOM 1891 O O . ALA B 1 119 ? -9.758 57.938 25.359 1 34.69 119 ALA B O 1
ATOM 1892 N N . ILE B 1 120 ? -10.688 55.969 25.469 1 39.03 120 ILE B N 1
ATOM 1893 C CA . ILE B 1 120 ? -12.031 56.531 25.484 1 39.03 120 ILE B CA 1
ATOM 1894 C C . ILE B 1 120 ? -12.242 57.312 26.781 1 39.03 120 ILE B C 1
ATOM 1896 O O . ILE B 1 120 ? -12.102 56.781 27.875 1 39.03 120 ILE B O 1
ATOM 1900 N N . PRO B 1 121 ? -11.984 58.562 26.781 1 35.09 121 PRO B N 1
ATOM 1901 C CA . PRO B 1 121 ? -12.203 59.469 27.906 1 35.09 121 PRO B CA 1
ATOM 1902 C C . PRO B 1 121 ? -13.586 59.344 28.531 1 35.09 121 PRO B C 1
ATOM 1904 O O . PRO B 1 121 ? -14.555 59.062 27.812 1 35.09 121 PRO B O 1
ATOM 1907 N N . ALA B 1 122 ? -13.719 58.688 29.766 1 37.72 122 ALA B N 1
ATOM 1908 C CA . ALA B 1 122 ? -14.883 58.562 30.625 1 37.72 122 ALA B CA 1
ATOM 1909 C C . ALA B 1 122 ? -15.68 59.844 30.703 1 37.72 122 ALA B C 1
ATOM 1911 O O . ALA B 1 122 ? -16.672 59.938 31.422 1 37.72 122 ALA B O 1
ATOM 1912 N N . SER B 1 123 ? -15.102 61.062 30 1 30.84 123 SER B N 1
ATOM 1913 C CA . SER B 1 123 ? -15.461 62.25 30.766 1 30.84 123 SER B CA 1
ATOM 1914 C C . SER B 1 123 ? -16.969 62.344 30.969 1 30.84 123 SER B C 1
ATOM 1916 O O . SER B 1 123 ? -17.734 61.781 30.188 1 30.84 123 SER B O 1
ATOM 1918 N N . ALA B 1 124 ? -17.297 63.062 32.062 1 39.41 124 ALA B N 1
ATOM 1919 C CA . ALA B 1 124 ? -18.266 63.562 33.031 1 39.41 124 ALA B CA 1
ATOM 1920 C C . ALA B 1 124 ? -19.359 64.375 32.344 1 39.41 124 ALA B C 1
ATOM 1922 O O . ALA B 1 124 ? -19.984 65.25 32.969 1 39.41 124 ALA B O 1
ATOM 1923 N N . ASP B 1 125 ? -19.531 64 31 1 30.73 125 ASP B N 1
ATOM 1924 C CA . ASP B 1 125 ? -20.328 65.188 30.562 1 30.73 125 ASP B CA 1
ATOM 1925 C C . ASP B 1 125 ? -21.375 65.562 31.609 1 30.73 125 ASP B C 1
ATOM 1927 O O . ASP B 1 125 ? -21.938 64.688 32.25 1 30.73 125 ASP B O 1
ATOM 1931 N N . PRO B 1 126 ? -21.578 66.812 31.562 1 33.47 126 PRO B N 1
ATOM 1932 C CA . PRO B 1 126 ? -22.016 68 32.25 1 33.47 126 PRO B CA 1
ATOM 1933 C C . PRO B 1 126 ? -23.453 67.875 32.781 1 33.47 126 PRO B C 1
ATOM 1935 O O . PRO B 1 126 ? -23.688 68.125 33.969 1 33.47 126 PRO B O 1
ATOM 1938 N N . LYS B 1 127 ? -24.344 68.562 31.984 1 27.2 127 LYS B N 1
ATOM 1939 C CA . LYS B 1 127 ? -25.344 69.562 32.406 1 27.2 127 LYS B CA 1
ATOM 1940 C C . LYS B 1 127 ? -26.562 68.875 33 1 27.2 127 LYS B C 1
ATOM 1942 O O . LYS B 1 127 ? -27.016 69.25 34.094 1 27.2 127 LYS B O 1
ATOM 1947 N N . SER B 1 128 ? -27.766 69.25 32.219 1 26.27 128 SER B N 1
ATOM 1948 C CA . SER B 1 128 ? -29.047 69.688 32.812 1 26.27 128 SER B CA 1
ATOM 1949 C C . SER B 1 128 ? -29.859 68.5 33.344 1 26.27 128 SER B C 1
ATOM 1951 O O . SER B 1 128 ? -29.812 67.375 32.75 1 26.27 128 SER B O 1
#

Organism: Brucella melitensis biotype 1 (strain ATCC 23456 / CCUG 17765 / NCTC 10094 / 16M) (NCBI:txid224914)

Radius of gyration: 30.49 Å; Cα contacts (8 Å, |Δi|>4): 339; chains: 2; bounding box: 49×133×72 Å

pLDDT: mean 71.44, std 24.05, range [25.03, 97.19]

Solvent-accessible surface area (backbone atoms only — not comparable to full-atom values): 14921 Å² total; per-residue (Å²): 128,80,70,67,69,73,76,74,64,62,68,74,45,81,46,77,48,66,45,83,89,41,36,32,35,41,40,30,38,31,34,91,61,92,34,37,36,39,35,42,40,77,35,92,52,97,57,81,74,53,69,57,56,53,38,43,54,45,24,40,47,30,18,34,48,23,24,54,31,17,67,72,54,71,48,64,61,78,79,34,52,40,68,69,50,68,61,58,51,41,47,48,51,46,48,52,47,46,51,52,45,50,52,49,70,67,53,59,88,68,70,84,72,74,76,66,74,72,72,72,71,77,74,67,81,72,80,128,126,81,70,68,71,72,75,72,64,64,66,74,46,79,48,76,48,66,44,82,89,40,37,32,35,41,41,32,37,32,34,92,61,92,34,35,36,40,36,42,41,76,34,92,53,98,57,82,73,52,68,58,57,52,38,45,55,46,25,42,49,30,19,32,46,24,23,53,30,17,67,72,56,72,48,65,60,77,80,33,51,40,70,69,49,67,61,58,53,41,48,50,51,46,48,52,47,46,52,52,46,49,51,52,68,67,56,60,89,70,72,84,74,77,76,72,73,75,72,74,73,81,72,72,85,78,84,134